Protein AF-A0A3E3ICC0-F1 (afdb_monomer_lite)

pLDDT: mean 78.88, std 25.92, range [23.17, 98.88]

Organism: NCBI:txid1720294

Radius of gyration: 42.81 Å; chains: 1; bounding box: 113×58×122 Å

InterPro domains:
  IPR002860 BNR repeat [PF02012] (65-74)
  IPR036278 Sialidase superfamily [SSF50939] (63-239)

Sequence (281 aa):
MKQINGKLKPDNNFKWKFRKQLLAACFFLLVCITGITAATKGMTENSGTNQTEKIPGCGLADAAYSYDGGKTWTSDSFLEVAGNGTYEVMVRDRLGNISSGSFRVDKIDRTAPAAEAVVHPEGFVKDKAVIILSASDDGSGLAGRPYSYDGGRTWTADSMHEVEENGDYQAAVRDAAGNITRLTVPVKNIDRDPPEISFSLTPEHWRSGSAVLTVHAVDQGCGLDAKAFSFDNGRTFQISGRKVIQEPGEIKVLVRDALGNFSHGYYRAVPLRKLEWTRPE

Secondary structure (DSSP, 8-state):
------PPPPP-------------------EE----------------------PPP--EEEEEEESSSSSS-BS--EE---SSEEEEEEEEETT--EEEEEEEE-----PPPEEEEEEESSS-BSS-EEEEEEEE-SSS-EEEEEEESSSSSS-BS-SEEEE-S-EEEEEEEEETT--EEEEEEEE--B--PPPEEEEEEESSS--SS-EEEEEEEE-SSS-EEEEEEESSTTS--BS-SEEEE-S-EEEEEEEEETT--EEEEEEEEPP------PPP-

Foldseek 3Di:
DDDDDDDDDDDPPPDDDDDDDDDDQDPWDKDQCPDPDPPCPDDDDDDDDDDPDPPPPQAFDCQFKDFDVPPDTHNDSIDTDDDWDKTKMWGAGPVGDIDIDIDTDQQDDDDWKDKDWDWPPPAADAFKIKIAMDIFDPGQTFDCFFKDFQQPPDTHVDRIDMDGDFDWIWMWGGGPSGHIDIDTDGDDRHDQDWWDKDWDKVVNDDDQFKIKIAIDTGDPHQAFDCFFKDFAQPPDTHNGSIDIDGDFDKTWIWGAHPNGRIDTDIDGGDDPDDPPDDDDD

Structure (mmCIF, N/CA/C/O backbone):
data_AF-A0A3E3ICC0-F1
#
_entry.id   AF-A0A3E3ICC0-F1
#
loop_
_atom_site.group_PDB
_atom_site.id
_atom_site.type_symbol
_atom_site.label_atom_id
_atom_site.label_alt_id
_atom_site.label_comp_id
_atom_site.label_asym_id
_atom_site.label_entity_id
_atom_site.label_seq_id
_atom_site.pdbx_PDB_ins_code
_atom_site.Cartn_x
_atom_site.Cartn_y
_atom_site.Cartn_z
_atom_site.occupancy
_atom_site.B_iso_or_equiv
_atom_site.auth_seq_id
_atom_site.auth_comp_id
_atom_site.auth_asym_id
_atom_site.auth_atom_id
_atom_site.pdbx_PDB_model_num
ATOM 1 N N . MET A 1 1 ? 28.567 39.538 -64.466 1.00 41.59 1 MET A N 1
ATOM 2 C CA . MET A 1 1 ? 27.310 39.661 -63.697 1.00 41.59 1 MET A CA 1
ATOM 3 C C . MET A 1 1 ? 26.243 38.771 -64.316 1.00 41.59 1 MET A C 1
ATOM 5 O O . MET A 1 1 ? 25.805 39.051 -65.423 1.00 41.59 1 MET A O 1
ATOM 9 N N . LYS A 1 2 ? 25.844 37.705 -63.618 1.00 27.95 2 LYS A N 1
ATOM 10 C CA . LYS A 1 2 ? 24.507 37.103 -63.716 1.00 27.95 2 LYS A CA 1
ATOM 11 C C . LYS A 1 2 ? 24.314 36.230 -62.474 1.00 27.95 2 LYS A C 1
ATOM 13 O O . LYS A 1 2 ? 24.895 35.157 -62.376 1.00 27.95 2 LYS A O 1
ATOM 18 N N . GLN A 1 3 ? 23.587 36.757 -61.492 1.00 29.48 3 GLN A N 1
ATOM 19 C CA . GLN A 1 3 ? 23.054 35.966 -60.386 1.00 29.48 3 GLN A CA 1
ATOM 20 C C . GLN A 1 3 ? 21.877 35.143 -60.910 1.00 29.48 3 GLN A C 1
ATOM 22 O O . GLN A 1 3 ? 21.027 35.675 -61.623 1.00 29.48 3 GLN A O 1
ATOM 27 N N . ILE A 1 4 ? 21.806 33.875 -60.515 1.00 30.39 4 ILE A N 1
ATOM 28 C CA . ILE A 1 4 ? 20.576 33.089 -60.578 1.00 30.39 4 ILE A CA 1
ATOM 29 C C . ILE A 1 4 ? 20.348 32.546 -59.168 1.00 30.39 4 ILE A C 1
ATOM 31 O O . ILE A 1 4 ? 21.030 31.631 -58.717 1.00 30.39 4 ILE A O 1
ATOM 35 N N . ASN A 1 5 ? 19.418 33.182 -58.457 1.00 37.69 5 ASN A N 1
ATOM 36 C CA . ASN A 1 5 ? 18.865 32.703 -57.198 1.00 37.69 5 ASN A CA 1
ATOM 37 C C . ASN A 1 5 ? 17.937 31.517 -57.487 1.00 37.69 5 ASN A C 1
ATOM 39 O O . ASN A 1 5 ? 16.940 31.678 -58.188 1.00 37.69 5 ASN A O 1
ATOM 43 N N . GLY A 1 6 ? 18.225 30.354 -56.906 1.00 30.62 6 GLY A N 1
ATOM 44 C CA . GLY A 1 6 ? 17.352 29.183 -56.946 1.00 30.62 6 GLY A CA 1
ATOM 45 C C . GLY A 1 6 ? 17.344 28.474 -55.598 1.00 30.62 6 GLY A C 1
ATOM 46 O O . GLY A 1 6 ? 18.243 27.696 -55.299 1.00 30.62 6 GLY A O 1
ATOM 47 N N . LYS A 1 7 ? 16.327 28.755 -54.775 1.00 35.31 7 LYS A N 1
ATOM 48 C CA . LYS A 1 7 ? 16.001 27.975 -53.573 1.00 35.31 7 LYS A CA 1
ATOM 49 C C . LYS A 1 7 ? 15.644 26.545 -53.997 1.00 35.31 7 LYS A C 1
ATOM 51 O O . LYS A 1 7 ? 14.626 26.356 -54.660 1.00 35.31 7 LYS A O 1
ATOM 56 N N . LEU A 1 8 ? 16.430 25.551 -53.586 1.00 28.45 8 LEU A N 1
ATOM 57 C CA . LEU A 1 8 ? 16.019 24.147 -53.654 1.00 28.45 8 LEU A CA 1
ATOM 58 C C . LEU A 1 8 ? 15.006 23.880 -52.532 1.00 28.45 8 LEU A C 1
ATOM 60 O O . LEU A 1 8 ? 15.302 24.062 -51.352 1.00 28.45 8 LEU A O 1
ATOM 64 N N . LYS A 1 9 ? 13.781 23.514 -52.923 1.00 30.92 9 LYS A N 1
ATOM 65 C CA . LYS A 1 9 ? 12.737 23.002 -52.026 1.00 30.92 9 LYS A CA 1
ATOM 66 C C . LYS A 1 9 ? 13.103 21.569 -51.598 1.00 30.92 9 LYS A C 1
ATOM 68 O O . LYS A 1 9 ? 13.652 20.841 -52.421 1.00 30.92 9 LYS A O 1
ATOM 73 N N . PRO A 1 10 ? 12.787 21.138 -50.365 1.00 30.58 10 PRO A N 1
ATOM 74 C CA . PRO A 1 10 ? 12.933 19.741 -49.978 1.00 30.58 10 PRO A CA 1
ATOM 75 C C . PRO A 1 10 ? 11.861 18.896 -50.682 1.00 30.58 10 PRO A C 1
ATOM 7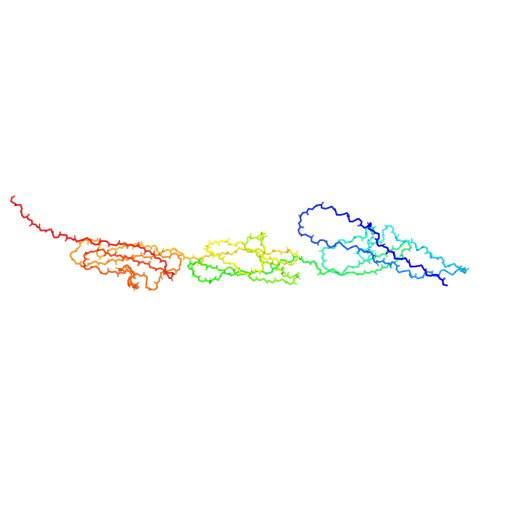7 O O . PRO A 1 10 ? 10.666 19.156 -50.536 1.00 30.58 10 PRO A O 1
ATOM 80 N N . ASP A 1 11 ? 12.290 17.904 -51.463 1.00 32.91 11 ASP A N 1
ATOM 81 C CA . ASP A 1 11 ? 11.391 16.952 -52.114 1.00 32.91 11 ASP A CA 1
ATOM 82 C C . ASP A 1 11 ? 10.850 15.928 -51.101 1.00 32.91 11 ASP A C 1
ATOM 84 O O . ASP A 1 11 ? 11.582 15.164 -50.467 1.00 32.91 11 ASP A O 1
ATOM 88 N N . ASN A 1 12 ? 9.523 15.924 -50.974 1.00 32.09 12 ASN A N 1
ATOM 89 C CA . ASN A 1 12 ? 8.701 15.126 -50.062 1.00 32.09 12 ASN A CA 1
ATOM 90 C C . ASN A 1 12 ? 8.563 13.649 -50.489 1.00 32.09 12 ASN A C 1
ATOM 92 O O . ASN A 1 12 ? 7.450 13.166 -50.691 1.00 32.09 12 ASN A O 1
ATOM 96 N N . ASN A 1 13 ? 9.659 12.896 -50.614 1.00 28.70 13 ASN A N 1
ATOM 97 C CA . ASN A 1 13 ? 9.575 11.471 -50.984 1.00 28.70 13 ASN A CA 1
ATOM 98 C C . ASN A 1 13 ? 10.327 10.490 -50.067 1.00 28.70 13 ASN A C 1
ATOM 100 O O . ASN A 1 13 ? 10.647 9.376 -50.478 1.00 28.70 13 ASN A O 1
ATOM 104 N N . PHE A 1 14 ? 10.505 10.823 -48.784 1.00 30.91 14 PHE A N 1
ATOM 105 C CA . PHE A 1 14 ? 10.869 9.831 -47.763 1.00 30.91 14 PHE A CA 1
ATOM 106 C C . PHE A 1 14 ? 9.615 9.092 -47.265 1.00 30.91 14 PHE A C 1
ATOM 108 O O . PHE A 1 14 ? 8.991 9.446 -46.264 1.00 30.91 14 PHE A O 1
ATOM 115 N N . LYS A 1 15 ? 9.197 8.065 -48.014 1.00 24.84 15 LYS A N 1
ATOM 116 C CA . LYS A 1 15 ? 8.095 7.175 -47.623 1.00 24.84 15 LYS A CA 1
ATOM 117 C C . LYS A 1 15 ? 8.534 6.266 -46.472 1.00 24.84 15 LYS A C 1
ATOM 119 O O . LYS A 1 15 ? 9.110 5.206 -46.692 1.00 24.84 15 LYS A O 1
ATOM 124 N N . TRP A 1 16 ? 8.186 6.655 -45.250 1.00 23.17 16 TRP A N 1
ATOM 125 C CA . TRP A 1 16 ? 8.128 5.759 -44.098 1.00 23.17 16 TRP A CA 1
ATOM 126 C C . TRP A 1 16 ? 7.123 4.631 -44.372 1.00 23.17 16 TRP A C 1
ATOM 128 O O . TRP A 1 16 ? 5.917 4.868 -44.436 1.00 23.17 16 TRP A O 1
ATOM 138 N N . LYS A 1 17 ? 7.590 3.389 -44.527 1.00 26.16 17 LYS A N 1
ATOM 139 C CA . LYS A 1 17 ? 6.727 2.202 -44.439 1.00 26.16 17 LYS A CA 1
ATOM 140 C C . LYS A 1 17 ? 6.838 1.615 -43.034 1.00 26.16 17 LYS A C 1
ATOM 142 O O . LYS A 1 17 ? 7.622 0.709 -42.791 1.00 26.16 17 LYS A O 1
ATOM 147 N N . PHE A 1 18 ? 6.012 2.119 -42.121 1.00 32.03 18 PHE A N 1
ATOM 148 C CA . PHE A 1 18 ? 5.643 1.394 -40.905 1.00 32.03 18 PHE A CA 1
ATOM 149 C C . PHE A 1 18 ? 4.538 0.379 -41.240 1.00 32.03 18 PHE A C 1
ATOM 151 O O . PHE A 1 18 ? 3.491 0.755 -41.769 1.00 32.03 18 PHE A O 1
ATOM 158 N N . ARG A 1 19 ? 4.718 -0.892 -40.865 1.00 29.00 19 ARG A N 1
ATOM 159 C CA . ARG A 1 19 ? 3.608 -1.827 -40.612 1.00 29.00 19 ARG A CA 1
ATOM 160 C C . ARG A 1 19 ? 3.858 -2.599 -39.304 1.00 29.00 19 ARG A C 1
ATOM 162 O O . ARG A 1 19 ? 4.631 -3.542 -39.280 1.00 29.00 19 ARG A O 1
ATOM 169 N N . LYS A 1 20 ? 3.203 -2.113 -38.235 1.00 28.03 20 LYS A N 1
ATOM 170 C CA . LYS A 1 20 ? 2.405 -2.822 -37.193 1.00 28.03 20 LYS A CA 1
ATOM 171 C C . LYS A 1 20 ? 2.270 -4.356 -37.412 1.00 28.03 20 LYS A C 1
ATOM 173 O O . LYS A 1 20 ? 1.965 -4.723 -38.539 1.00 28.03 20 LYS A O 1
ATOM 178 N N . GLN A 1 21 ? 2.348 -5.297 -36.454 1.00 25.56 21 GLN A N 1
ATOM 179 C CA . GLN A 1 21 ? 2.117 -5.385 -34.987 1.00 25.56 21 GLN A CA 1
ATOM 180 C C . GLN A 1 21 ? 2.909 -6.614 -34.439 1.00 25.56 21 GLN A C 1
ATOM 182 O O . GLN A 1 21 ? 3.150 -7.530 -35.216 1.00 25.56 21 GLN A O 1
ATOM 187 N N . LEU A 1 22 ? 3.358 -6.695 -33.177 1.00 23.52 22 LEU A N 1
ATOM 188 C CA . LEU A 1 22 ? 2.602 -7.251 -32.035 1.00 23.52 22 LEU A CA 1
ATOM 189 C C . LEU A 1 22 ? 3.296 -6.918 -30.690 1.00 23.52 22 LEU A C 1
ATOM 191 O O . LEU A 1 22 ? 4.508 -6.735 -30.637 1.00 23.52 22 LEU A O 1
ATOM 195 N N . LEU A 1 23 ? 2.502 -6.848 -29.620 1.00 25.80 23 LEU A N 1
ATOM 196 C CA . LEU A 1 23 ? 2.863 -6.456 -28.256 1.00 25.80 23 LEU A CA 1
ATOM 197 C C . LEU A 1 23 ? 3.860 -7.404 -27.561 1.00 25.80 23 LEU A C 1
ATOM 199 O O . LEU A 1 23 ? 3.545 -8.566 -27.334 1.00 25.80 23 LEU A O 1
ATOM 203 N N . ALA A 1 24 ? 4.974 -6.847 -27.093 1.00 23.30 24 ALA A N 1
ATOM 204 C CA . ALA A 1 24 ? 5.549 -7.013 -25.754 1.00 23.30 24 ALA A CA 1
ATOM 205 C C . ALA A 1 24 ? 6.626 -5.927 -25.614 1.00 23.30 24 ALA A C 1
ATOM 207 O O . ALA A 1 24 ? 7.282 -5.596 -26.601 1.00 23.30 24 ALA A O 1
ATOM 208 N N . ALA A 1 25 ? 6.771 -5.317 -24.439 1.00 26.20 25 ALA A N 1
ATOM 209 C CA . ALA A 1 25 ? 7.773 -4.285 -24.199 1.00 26.20 25 ALA A CA 1
ATOM 210 C C . ALA A 1 25 ? 9.189 -4.850 -24.430 1.00 26.20 25 ALA A C 1
ATOM 212 O O . ALA A 1 25 ? 9.784 -5.480 -23.566 1.00 26.20 25 ALA A O 1
ATOM 213 N N . CYS A 1 26 ? 9.710 -4.657 -25.636 1.00 27.41 26 CYS A N 1
ATOM 214 C CA . CYS A 1 26 ? 11.111 -4.807 -25.981 1.00 27.41 26 CYS A CA 1
ATOM 215 C C . CYS A 1 26 ? 11.457 -3.603 -26.847 1.00 27.41 26 CYS A C 1
ATOM 217 O O . CYS A 1 26 ? 11.096 -3.526 -28.023 1.00 27.41 26 CYS A O 1
ATOM 219 N N . PHE A 1 27 ? 12.106 -2.620 -26.230 1.00 32.91 27 PHE A N 1
ATOM 220 C CA . PHE A 1 27 ? 12.738 -1.523 -26.945 1.00 32.91 27 PHE A CA 1
ATOM 221 C C . PHE A 1 27 ? 13.916 -2.093 -27.749 1.00 32.91 27 PHE A C 1
ATOM 223 O O . PHE A 1 27 ? 15.026 -2.222 -27.240 1.00 32.91 27 PHE A O 1
ATOM 230 N N . PHE A 1 28 ? 13.670 -2.472 -29.003 1.00 33.31 28 PHE A N 1
ATOM 231 C CA . PHE A 1 28 ? 14.728 -2.754 -29.970 1.00 33.31 28 PHE A CA 1
ATOM 232 C C . PHE A 1 28 ? 15.160 -1.433 -30.607 1.00 33.31 28 PHE A C 1
ATOM 234 O O . PHE A 1 28 ? 14.387 -0.789 -31.320 1.00 33.31 28 PHE A O 1
ATOM 241 N N . LEU A 1 29 ? 16.388 -0.998 -30.321 1.00 34.84 29 LEU A N 1
ATOM 242 C CA . LEU A 1 29 ? 16.970 0.180 -30.956 1.00 34.84 29 LEU A CA 1
ATOM 243 C C . LEU A 1 29 ? 17.591 -0.238 -32.296 1.00 34.84 29 LEU A C 1
ATOM 245 O O . LEU A 1 29 ? 18.667 -0.827 -32.332 1.00 34.84 29 LEU A O 1
ATOM 249 N N . LEU A 1 30 ? 16.905 0.067 -33.400 1.00 37.19 30 LEU A N 1
ATOM 250 C CA . LEU A 1 30 ? 17.420 -0.143 -34.754 1.00 37.19 30 LEU A CA 1
ATOM 251 C C . LEU A 1 30 ? 18.336 1.029 -35.136 1.00 37.19 30 LEU A C 1
ATOM 253 O O . LEU A 1 30 ? 17.864 2.155 -35.310 1.00 37.19 30 LEU A O 1
ATOM 257 N N . VAL A 1 31 ? 19.640 0.784 -35.275 1.00 39.47 31 VAL A N 1
ATOM 258 C CA . VAL A 1 31 ? 20.595 1.803 -35.737 1.00 39.47 31 VAL A CA 1
ATOM 259 C C . VAL A 1 31 ? 20.812 1.642 -37.243 1.00 39.47 31 VAL A C 1
ATOM 261 O O . VAL A 1 31 ? 21.484 0.716 -37.690 1.00 39.47 31 VAL A O 1
ATOM 264 N N . CYS A 1 32 ? 20.255 2.557 -38.042 1.00 38.50 32 CYS A N 1
ATOM 265 C CA . CYS A 1 32 ? 20.601 2.684 -39.459 1.00 38.50 32 CYS A CA 1
ATOM 266 C C . CYS A 1 32 ? 21.958 3.389 -39.579 1.00 38.50 32 CYS A C 1
ATOM 268 O O . CYS A 1 32 ? 22.060 4.587 -39.309 1.00 38.50 32 CYS A O 1
ATOM 270 N N . ILE A 1 33 ? 23.002 2.679 -40.005 1.00 42.31 33 ILE A N 1
ATOM 271 C CA . ILE A 1 33 ? 24.316 3.285 -40.241 1.00 42.31 33 ILE A CA 1
ATOM 272 C C . ILE A 1 33 ? 24.283 4.014 -41.592 1.00 42.31 33 ILE A C 1
ATOM 274 O O . ILE A 1 33 ? 24.629 3.457 -42.628 1.00 42.31 33 ILE A O 1
ATOM 278 N N . THR A 1 34 ? 23.867 5.281 -41.601 1.00 36.66 34 THR A N 1
ATOM 279 C CA . THR A 1 34 ? 23.881 6.128 -42.812 1.00 36.66 34 THR A CA 1
ATOM 280 C C . THR A 1 34 ? 25.186 6.918 -42.990 1.00 36.66 34 THR A C 1
ATOM 282 O O . THR A 1 34 ? 25.228 7.834 -43.804 1.00 36.66 34 THR A O 1
ATOM 285 N N . GLY A 1 35 ? 26.241 6.620 -42.217 1.00 33.00 35 GLY A N 1
ATOM 286 C CA . GLY A 1 35 ? 27.379 7.539 -42.049 1.00 33.00 35 GLY A CA 1
ATOM 287 C C . GLY A 1 35 ? 28.794 6.987 -42.232 1.00 33.00 35 GLY A C 1
ATOM 288 O O . GLY A 1 35 ? 29.725 7.790 -42.233 1.00 33.00 35 GLY A O 1
ATOM 289 N N . ILE A 1 36 ? 29.010 5.677 -42.410 1.00 39.12 36 ILE A N 1
ATOM 290 C CA . ILE A 1 36 ? 30.372 5.173 -42.669 1.00 39.12 36 ILE A CA 1
ATOM 291 C C . ILE A 1 36 ? 30.693 5.417 -44.144 1.00 39.12 36 ILE A C 1
ATOM 293 O O . ILE A 1 36 ? 30.435 4.592 -45.017 1.00 39.12 36 ILE A O 1
ATOM 297 N N . THR A 1 37 ? 31.226 6.603 -44.429 1.00 35.22 37 THR A N 1
ATOM 298 C CA . THR A 1 37 ? 31.858 6.883 -45.717 1.00 35.22 37 THR A CA 1
ATOM 299 C C . THR A 1 37 ? 33.212 6.189 -45.677 1.00 35.22 37 THR A C 1
ATOM 301 O O . THR A 1 37 ? 34.057 6.568 -44.868 1.00 35.22 37 THR A O 1
ATOM 304 N N . ALA A 1 38 ? 33.406 5.155 -46.500 1.00 34.62 38 ALA A N 1
ATOM 305 C CA . ALA A 1 38 ? 34.710 4.525 -46.667 1.00 34.62 38 ALA A CA 1
ATOM 306 C C . ALA A 1 38 ? 35.734 5.626 -46.979 1.00 34.62 38 ALA A C 1
ATOM 308 O O . ALA A 1 38 ? 35.626 6.317 -47.995 1.00 34.62 38 ALA A O 1
ATOM 309 N N . ALA A 1 39 ? 36.679 5.848 -46.065 1.00 28.59 39 ALA A N 1
ATOM 310 C CA . ALA A 1 39 ? 37.747 6.804 -46.281 1.00 28.59 39 ALA A CA 1
ATOM 311 C C . ALA A 1 39 ? 38.557 6.316 -47.484 1.00 28.59 39 ALA A C 1
ATOM 313 O O . ALA A 1 39 ? 39.212 5.276 -47.418 1.00 28.59 39 ALA A O 1
ATOM 314 N N . THR A 1 40 ? 38.502 7.053 -48.592 1.00 30.47 40 THR A N 1
ATOM 315 C CA . THR A 1 40 ? 39.366 6.823 -49.748 1.00 30.47 40 THR A CA 1
ATOM 316 C C . THR A 1 40 ? 40.796 7.160 -49.333 1.00 30.47 40 THR A C 1
ATOM 318 O O . THR A 1 40 ? 41.254 8.292 -49.496 1.00 30.47 40 THR A O 1
ATOM 321 N N . LYS A 1 41 ? 41.503 6.204 -48.726 1.00 32.53 41 LYS A N 1
ATOM 322 C CA . LYS A 1 41 ? 42.945 6.315 -48.522 1.00 32.53 41 LYS A CA 1
ATOM 323 C C . LYS A 1 41 ? 43.583 6.154 -49.899 1.00 32.53 41 LYS A C 1
ATOM 325 O O . LYS A 1 41 ? 43.413 5.123 -50.540 1.00 32.53 41 LYS A O 1
ATOM 330 N N . GLY A 1 42 ? 44.198 7.237 -50.370 1.00 30.12 42 GLY A N 1
ATOM 331 C CA . GLY A 1 42 ? 44.615 7.425 -51.755 1.00 30.12 42 GLY A CA 1
ATOM 332 C C . GLY A 1 42 ? 45.364 6.234 -52.343 1.00 30.12 42 GLY A C 1
ATOM 333 O O . GLY A 1 42 ? 46.389 5.811 -51.817 1.00 30.12 42 GLY A O 1
ATOM 334 N N . MET A 1 43 ? 44.859 5.749 -53.474 1.00 30.53 43 MET A N 1
ATOM 335 C CA . MET A 1 43 ? 45.642 4.980 -54.427 1.00 30.53 43 MET A CA 1
ATOM 336 C C . MET A 1 43 ? 46.157 5.962 -55.477 1.00 30.53 43 MET A C 1
ATOM 338 O O . MET A 1 43 ? 45.416 6.387 -56.358 1.00 30.53 43 MET A O 1
ATOM 342 N N . THR A 1 44 ? 47.415 6.379 -55.352 1.00 28.58 44 THR A N 1
ATOM 343 C CA . THR A 1 44 ? 48.160 6.926 -56.488 1.00 28.58 44 THR A CA 1
ATOM 344 C C . THR A 1 44 ? 48.783 5.753 -57.228 1.00 28.58 44 THR A C 1
ATOM 346 O O . THR A 1 44 ? 49.835 5.259 -56.823 1.00 28.58 44 THR A O 1
ATOM 349 N N . GLU A 1 45 ? 48.140 5.308 -58.305 1.00 30.34 45 GLU A N 1
ATOM 350 C CA . GLU A 1 45 ? 48.868 4.637 -59.376 1.00 30.34 45 GLU A CA 1
ATOM 351 C C . GLU A 1 45 ? 49.598 5.703 -60.191 1.00 30.34 45 GLU A C 1
ATOM 353 O O . GLU A 1 45 ? 49.046 6.733 -60.583 1.00 30.34 45 GLU A O 1
ATOM 358 N N . ASN A 1 46 ? 50.889 5.471 -60.387 1.00 36.66 46 ASN A N 1
ATOM 359 C CA . ASN A 1 46 ? 51.747 6.296 -61.208 1.00 36.66 46 ASN A CA 1
ATOM 360 C C . ASN A 1 46 ? 51.344 6.090 -62.674 1.00 36.66 46 ASN A C 1
ATOM 362 O O . ASN A 1 46 ? 51.735 5.103 -63.291 1.00 36.66 46 ASN A O 1
ATOM 366 N N . SER A 1 47 ? 50.527 6.982 -63.228 1.00 33.41 47 SER A N 1
ATOM 367 C CA . SER A 1 47 ? 50.309 7.095 -64.672 1.00 33.41 47 SER A CA 1
ATOM 368 C C . SER A 1 47 ? 49.888 8.520 -65.001 1.00 33.41 47 SER A C 1
ATOM 370 O O . SER A 1 47 ? 48.809 8.983 -64.641 1.00 33.41 47 SER A O 1
ATOM 372 N N . GLY A 1 48 ? 50.804 9.248 -65.636 1.00 40.91 48 GLY A N 1
ATOM 373 C CA . GLY A 1 48 ? 50.592 10.626 -66.036 1.00 40.91 48 GLY A CA 1
ATOM 374 C C . GLY A 1 48 ? 49.515 10.737 -67.105 1.00 40.91 48 GLY A C 1
ATOM 375 O O . GLY A 1 48 ? 49.789 10.462 -68.262 1.00 40.91 48 GLY A O 1
ATOM 376 N N . THR A 1 49 ? 48.340 11.226 -66.721 1.00 31.03 49 THR A N 1
ATOM 377 C CA . THR A 1 49 ? 47.440 12.023 -67.563 1.00 31.03 49 THR A CA 1
ATOM 378 C C . THR A 1 49 ? 46.531 12.850 -66.656 1.00 31.03 49 THR A C 1
ATOM 380 O O . THR A 1 49 ? 45.893 12.315 -65.754 1.00 31.03 49 THR A O 1
ATOM 383 N N . ASN A 1 50 ? 46.466 14.161 -66.900 1.00 38.59 50 ASN A N 1
ATOM 384 C CA . ASN A 1 50 ? 45.503 15.073 -66.284 1.00 38.59 50 ASN A CA 1
ATOM 385 C C . ASN A 1 50 ? 44.070 14.657 -66.656 1.00 38.59 50 ASN A C 1
ATOM 387 O O . ASN A 1 50 ? 43.565 15.051 -67.705 1.00 38.59 50 ASN A O 1
ATOM 391 N N . GLN A 1 51 ? 43.401 13.909 -65.784 1.00 35.78 51 GLN A N 1
ATOM 392 C CA . GLN A 1 51 ? 41.946 13.809 -65.760 1.00 35.78 51 GLN A CA 1
ATOM 393 C C . GLN A 1 51 ? 41.468 13.934 -64.314 1.00 35.78 51 GLN A C 1
ATOM 395 O O . GLN A 1 51 ? 41.665 13.049 -63.489 1.00 35.78 51 GLN A O 1
ATOM 400 N N . THR A 1 52 ? 40.809 15.049 -64.003 1.00 39.53 52 THR A N 1
ATOM 401 C CA . THR A 1 52 ? 39.981 15.218 -62.801 1.00 39.53 52 THR A CA 1
ATOM 402 C C . THR A 1 52 ? 38.639 14.507 -62.987 1.00 39.53 52 THR A C 1
ATOM 404 O O . THR A 1 52 ? 37.577 15.106 -62.823 1.00 39.53 52 THR A O 1
ATOM 407 N N . GLU A 1 53 ? 38.673 13.233 -63.370 1.00 38.72 53 GLU A N 1
ATOM 408 C CA . GLU A 1 53 ? 37.512 12.360 -63.259 1.00 38.72 53 GLU A CA 1
ATOM 409 C C . GLU A 1 53 ? 37.512 11.770 -61.852 1.00 38.72 53 GLU A C 1
ATOM 411 O O . GLU A 1 53 ? 38.510 11.235 -61.370 1.00 38.72 53 GLU A O 1
ATOM 416 N N . LYS A 1 54 ? 36.386 11.910 -61.152 1.00 38.97 54 LYS A N 1
ATOM 417 C CA . LYS A 1 54 ? 36.146 11.211 -59.893 1.00 38.97 54 LYS A CA 1
ATOM 418 C C . LYS A 1 54 ? 36.149 9.717 -60.213 1.00 38.97 54 LYS A C 1
ATOM 420 O O . LYS A 1 54 ? 35.114 9.193 -60.614 1.00 38.97 54 LYS A O 1
ATOM 425 N N . ILE A 1 55 ? 37.303 9.065 -60.070 1.00 44.91 55 ILE A N 1
ATOM 426 C CA . ILE A 1 55 ? 37.445 7.619 -60.251 1.00 44.91 55 ILE A CA 1
ATOM 427 C C . ILE A 1 55 ? 36.371 6.964 -59.373 1.00 44.91 55 ILE A C 1
ATOM 429 O O . ILE A 1 55 ? 36.368 7.194 -58.155 1.00 44.91 55 ILE A O 1
ATOM 433 N N . PRO A 1 56 ? 35.410 6.221 -59.950 1.00 52.78 56 PRO A N 1
ATOM 434 C CA . PRO A 1 56 ? 34.439 5.494 -59.156 1.00 52.78 56 PRO A CA 1
ATOM 435 C C . PRO A 1 56 ? 35.219 4.530 -58.263 1.00 52.78 56 PRO A C 1
ATOM 437 O O . PRO A 1 56 ? 35.939 3.669 -58.763 1.00 52.78 56 PRO A O 1
ATOM 440 N N . GLY A 1 57 ? 35.127 4.701 -56.943 1.00 61.91 57 GLY A N 1
ATOM 441 C CA . GLY A 1 57 ? 35.711 3.736 -56.016 1.00 61.91 57 GLY A CA 1
ATOM 442 C C . GLY A 1 57 ? 35.180 2.330 -56.316 1.00 61.91 57 GLY A C 1
ATOM 443 O O . GLY A 1 57 ? 34.070 2.177 -56.829 1.00 61.91 57 GLY A O 1
ATOM 444 N N . CYS A 1 58 ? 35.948 1.298 -55.970 1.00 75.12 58 CYS A N 1
ATOM 445 C CA . CYS A 1 58 ? 35.617 -0.109 -56.235 1.00 75.12 58 CYS A CA 1
ATOM 446 C C . CYS A 1 58 ? 34.280 -0.582 -55.618 1.00 75.12 58 CYS A C 1
ATOM 448 O O . CYS A 1 58 ? 33.783 -1.650 -55.977 1.00 75.12 58 CYS A O 1
ATOM 450 N N . GLY A 1 59 ? 33.658 0.226 -54.753 1.00 82.81 59 GLY A N 1
ATOM 451 C CA . GLY A 1 59 ? 32.370 -0.041 -54.116 1.00 82.81 59 GLY A CA 1
ATOM 452 C C . GLY A 1 59 ? 32.473 -1.057 -52.979 1.00 82.81 59 GLY A C 1
ATOM 453 O O . GLY A 1 59 ? 33.511 -1.679 -52.771 1.00 82.81 59 GLY A O 1
ATOM 454 N N . LEU A 1 60 ? 31.385 -1.215 -52.225 1.00 85.06 60 LEU A N 1
ATOM 455 C CA . LEU A 1 60 ? 31.308 -2.182 -51.129 1.00 85.06 60 LEU A CA 1
ATOM 456 C C . LEU A 1 60 ? 31.335 -3.630 -51.646 1.00 85.06 60 LEU A C 1
ATOM 458 O O . LEU A 1 60 ? 30.845 -3.905 -52.745 1.00 85.06 60 LEU A O 1
ATOM 462 N N . ALA A 1 61 ? 31.903 -4.545 -50.855 1.00 88.19 61 ALA A N 1
ATOM 463 C CA . ALA A 1 61 ? 31.818 -5.981 -51.128 1.00 88.19 61 ALA A CA 1
ATOM 464 C C . ALA A 1 61 ? 30.367 -6.497 -51.030 1.00 88.19 61 ALA A C 1
ATOM 466 O O . ALA A 1 61 ? 29.531 -5.878 -50.379 1.00 88.19 61 ALA A O 1
ATOM 467 N N . ASP A 1 62 ? 30.065 -7.658 -51.620 1.00 88.50 62 ASP A N 1
ATOM 468 C CA . ASP A 1 62 ? 28.706 -8.230 -51.559 1.00 88.50 62 ASP A CA 1
ATOM 469 C C . ASP A 1 62 ? 28.290 -8.568 -50.114 1.00 88.50 62 ASP A C 1
ATOM 471 O O . ASP A 1 62 ? 27.157 -8.326 -49.712 1.00 88.50 62 ASP A O 1
ATOM 475 N N . ALA A 1 63 ? 29.244 -9.036 -49.304 1.00 93.06 63 ALA A N 1
ATOM 476 C CA . ALA A 1 63 ? 29.142 -9.097 -47.849 1.00 93.06 63 ALA A CA 1
ATOM 477 C C . ALA A 1 63 ? 30.119 -8.078 -47.247 1.00 93.06 63 ALA A C 1
ATOM 479 O O . ALA A 1 63 ? 31.284 -8.405 -46.995 1.00 93.06 63 ALA A O 1
ATOM 480 N N . ALA A 1 64 ? 29.677 -6.826 -47.124 1.00 91.38 64 ALA A N 1
ATOM 481 C CA . ALA A 1 64 ? 30.524 -5.689 -46.774 1.00 91.38 64 ALA A CA 1
ATOM 482 C C . ALA A 1 64 ? 30.664 -5.416 -45.280 1.00 91.38 64 ALA A C 1
ATOM 484 O O . ALA A 1 64 ? 31.613 -4.732 -44.918 1.00 91.38 64 ALA A O 1
ATOM 485 N N . TYR A 1 65 ? 29.763 -5.902 -44.427 1.00 92.19 65 TYR A N 1
ATOM 486 C CA . TYR A 1 65 ? 29.684 -5.489 -43.022 1.00 92.19 65 TYR A CA 1
ATOM 487 C C . TYR A 1 65 ? 30.124 -6.605 -42.084 1.00 92.19 65 TYR A C 1
ATOM 489 O O . TYR A 1 65 ? 29.775 -7.760 -42.300 1.00 92.19 65 TYR A O 1
ATOM 497 N N . SER A 1 66 ? 30.855 -6.268 -41.028 1.00 94.06 66 SER A N 1
ATOM 498 C CA . SER A 1 66 ? 31.191 -7.184 -39.939 1.00 94.06 66 SER A CA 1
ATOM 499 C C . SER A 1 66 ? 30.925 -6.524 -38.589 1.00 94.06 66 SER A C 1
ATOM 501 O O . SER A 1 66 ? 31.238 -5.350 -38.386 1.00 94.06 66 SER A O 1
ATOM 503 N N . TYR A 1 67 ? 30.353 -7.308 -37.677 1.00 91.12 67 TYR A N 1
ATOM 504 C CA . TYR A 1 67 ? 29.936 -6.895 -36.332 1.00 91.12 67 TYR A CA 1
ATOM 505 C C . TYR A 1 67 ? 30.637 -7.701 -35.224 1.00 91.12 67 TYR A C 1
ATOM 507 O O . TYR A 1 67 ? 30.270 -7.610 -34.056 1.00 91.12 67 TYR A O 1
ATOM 515 N N . ASP A 1 68 ? 31.631 -8.519 -35.586 1.00 90.50 68 ASP A N 1
ATOM 516 C CA . ASP A 1 68 ? 32.336 -9.450 -34.696 1.00 90.50 68 ASP A CA 1
ATOM 517 C C . ASP A 1 68 ? 33.870 -9.352 -34.814 1.00 90.50 68 ASP A C 1
ATOM 519 O O . ASP A 1 68 ? 34.597 -10.311 -34.532 1.00 90.50 68 ASP A O 1
ATOM 523 N N . GLY A 1 69 ? 34.363 -8.180 -35.227 1.00 89.69 69 GLY A N 1
ATOM 524 C CA . GLY A 1 69 ? 35.793 -7.914 -35.388 1.00 89.69 69 GLY A CA 1
ATOM 525 C C . GLY A 1 69 ? 36.394 -8.552 -36.644 1.00 89.69 69 GLY A C 1
ATOM 526 O O . GLY A 1 69 ? 37.549 -8.971 -36.633 1.00 89.69 69 GLY A O 1
ATOM 527 N N . GLY A 1 70 ? 35.611 -8.672 -37.720 1.00 91.88 70 GLY A N 1
ATOM 528 C CA . GLY A 1 70 ? 36.078 -9.163 -39.017 1.00 91.88 70 GLY A CA 1
ATOM 529 C C . GLY A 1 70 ? 36.084 -10.685 -39.159 1.00 91.88 70 GLY A C 1
ATOM 530 O O . GLY A 1 70 ? 36.599 -11.180 -40.165 1.00 91.88 70 GLY A O 1
ATOM 531 N N . LYS A 1 71 ? 35.524 -11.433 -38.193 1.00 93.50 71 LYS A N 1
ATOM 532 C CA . LYS A 1 71 ? 35.463 -12.905 -38.238 1.00 93.50 71 LYS A CA 1
ATOM 533 C C . LYS A 1 71 ? 34.414 -13.380 -39.236 1.00 93.50 71 LYS A C 1
ATOM 535 O O . LYS A 1 71 ? 34.675 -14.307 -40.001 1.00 93.50 71 LYS A O 1
ATOM 540 N N . THR A 1 72 ? 33.254 -12.730 -39.255 1.00 95.81 72 THR A N 1
ATOM 541 C CA . THR A 1 72 ? 32.186 -12.977 -40.226 1.00 95.81 72 THR A CA 1
ATOM 542 C C . THR A 1 72 ? 31.783 -11.687 -40.929 1.00 95.81 72 THR A C 1
ATOM 544 O O . THR A 1 72 ? 31.950 -10.588 -40.399 1.00 95.81 72 THR A O 1
ATOM 547 N N . TRP A 1 73 ? 31.288 -11.827 -42.162 1.00 95.12 73 TRP A N 1
ATOM 548 C CA . TRP A 1 73 ? 30.866 -10.713 -43.007 1.00 95.12 73 TRP A CA 1
ATOM 549 C C . TRP A 1 73 ? 29.467 -10.979 -43.561 1.00 95.12 73 TRP A C 1
ATOM 551 O O . TRP A 1 73 ? 29.191 -12.085 -44.023 1.00 95.12 73 TRP A O 1
ATOM 561 N N . THR A 1 74 ? 28.610 -9.963 -43.554 1.00 93.38 74 THR A N 1
ATOM 562 C CA . THR A 1 74 ? 27.223 -10.007 -44.029 1.00 93.38 74 THR A CA 1
ATOM 563 C C . THR A 1 74 ? 26.942 -8.886 -45.031 1.00 93.38 74 THR A C 1
ATOM 565 O O . THR A 1 74 ? 27.652 -7.877 -45.087 1.00 93.38 74 THR A O 1
ATOM 568 N N . SER A 1 75 ? 25.915 -9.077 -45.858 1.00 90.62 75 SER A N 1
ATOM 569 C CA . SER A 1 75 ? 25.336 -8.034 -46.711 1.00 90.62 75 SER A CA 1
ATOM 570 C C . SER A 1 75 ? 24.418 -7.086 -45.935 1.00 90.62 75 SER A C 1
ATOM 572 O O . SER A 1 75 ? 24.134 -5.987 -46.409 1.00 90.62 75 SER A O 1
ATOM 574 N N . ASP A 1 76 ? 23.948 -7.500 -44.757 1.00 89.94 76 ASP A N 1
ATOM 575 C CA . ASP A 1 76 ? 22.999 -6.728 -43.963 1.00 89.94 76 ASP A CA 1
ATOM 576 C C . ASP A 1 76 ? 23.703 -5.573 -43.260 1.00 89.94 76 ASP A C 1
ATOM 578 O O . ASP A 1 76 ? 24.572 -5.770 -42.417 1.00 89.94 76 ASP A O 1
ATOM 582 N N . SER A 1 77 ? 23.288 -4.348 -43.578 1.00 85.31 77 SER A N 1
ATOM 583 C CA . SER A 1 77 ? 23.788 -3.128 -42.937 1.00 85.31 77 SER A CA 1
ATOM 584 C C . SER A 1 77 ? 23.124 -2.838 -41.583 1.00 85.31 77 SER A C 1
ATOM 586 O O . SER A 1 77 ? 23.240 -1.722 -41.069 1.00 85.31 77 SER A O 1
ATOM 588 N N . PHE A 1 78 ? 22.374 -3.797 -41.039 1.00 84.19 78 PHE A N 1
ATOM 589 C CA . PHE A 1 78 ? 21.618 -3.672 -39.798 1.00 84.19 78 PHE A CA 1
ATOM 590 C C . PHE A 1 78 ? 22.230 -4.557 -38.717 1.00 84.19 78 PHE A C 1
ATOM 592 O O . PHE A 1 78 ? 22.445 -5.747 -38.928 1.00 84.19 78 PHE A O 1
ATOM 599 N N . LEU A 1 79 ? 22.444 -3.968 -37.541 1.00 84.56 79 LEU A N 1
ATOM 600 C CA . LEU A 1 79 ? 22.821 -4.688 -36.332 1.00 84.56 79 LEU A CA 1
ATOM 601 C C . LEU A 1 79 ? 21.727 -4.504 -35.284 1.00 84.56 79 LEU A C 1
ATOM 603 O O . LEU A 1 79 ? 21.432 -3.382 -34.870 1.00 84.56 79 LEU A O 1
ATOM 607 N N . GLU A 1 80 ? 21.146 -5.615 -34.849 1.00 86.12 80 GLU A N 1
ATOM 608 C CA . GLU A 1 80 ? 20.276 -5.658 -33.683 1.00 86.12 80 GLU A CA 1
ATOM 609 C C . GLU A 1 80 ? 21.125 -5.920 -32.436 1.00 86.12 80 GLU A C 1
ATOM 611 O O . GLU A 1 80 ? 21.915 -6.864 -32.385 1.00 86.12 80 GLU A O 1
ATOM 616 N N . VAL A 1 81 ? 20.987 -5.059 -31.431 1.00 86.69 81 VAL A N 1
ATOM 617 C CA . VAL A 1 81 ? 21.765 -5.119 -30.191 1.00 86.69 81 VAL A CA 1
ATOM 618 C C . VAL A 1 81 ? 20.851 -5.445 -29.022 1.00 86.69 81 VAL A C 1
ATOM 620 O O . VAL A 1 81 ? 19.817 -4.812 -28.816 1.00 86.69 81 VAL A O 1
ATOM 623 N N . ALA A 1 82 ? 21.240 -6.444 -28.237 1.00 84.88 82 ALA A N 1
ATOM 624 C CA . ALA A 1 82 ? 20.447 -6.911 -27.105 1.00 84.88 82 ALA A CA 1
ATOM 625 C C . ALA A 1 82 ? 20.871 -6.295 -25.762 1.00 84.88 82 ALA A C 1
ATOM 627 O O . ALA A 1 82 ? 20.272 -6.641 -24.744 1.00 84.88 82 ALA A O 1
ATOM 628 N N . GLY A 1 83 ? 21.885 -5.428 -25.723 1.00 88.56 83 GLY A N 1
ATOM 629 C CA . GLY A 1 83 ? 22.416 -4.882 -24.478 1.00 88.56 83 GLY A CA 1
ATOM 630 C C . GLY A 1 83 ? 23.145 -3.557 -24.658 1.00 88.56 83 GLY A C 1
ATOM 631 O O . GLY A 1 83 ? 23.426 -3.119 -25.772 1.00 88.56 83 GLY A O 1
ATOM 632 N N . ASN A 1 84 ? 23.430 -2.917 -23.529 1.00 90.62 84 ASN A N 1
ATOM 633 C CA . ASN A 1 84 ? 24.304 -1.755 -23.507 1.00 90.62 84 ASN A CA 1
ATOM 634 C C . ASN A 1 84 ? 25.753 -2.199 -23.721 1.00 90.62 84 ASN A C 1
ATOM 636 O O . ASN A 1 84 ? 26.179 -3.243 -23.229 1.00 90.62 84 ASN A O 1
ATOM 640 N N . GLY A 1 85 ? 26.518 -1.390 -24.440 1.00 91.06 85 GLY A N 1
ATOM 641 C CA . GLY A 1 85 ? 27.902 -1.685 -24.767 1.00 91.06 85 GLY A CA 1
ATOM 642 C C . GLY A 1 85 ? 28.430 -0.813 -25.894 1.00 91.06 85 GLY A C 1
ATOM 643 O O . GLY A 1 85 ? 27.703 -0.022 -26.497 1.00 91.06 85 GLY A O 1
ATOM 644 N N . THR A 1 86 ? 29.718 -0.968 -26.171 1.00 91.31 86 THR A N 1
ATOM 645 C CA . THR A 1 86 ? 30.349 -0.404 -27.363 1.00 91.31 86 THR A CA 1
ATOM 646 C C . THR A 1 86 ? 30.410 -1.489 -28.424 1.00 91.31 86 THR A C 1
ATOM 648 O O . THR A 1 86 ? 30.968 -2.557 -28.181 1.00 91.31 86 THR A O 1
ATOM 651 N N . TYR A 1 87 ? 29.850 -1.204 -29.592 1.00 87.25 87 TYR A N 1
ATOM 652 C CA . TYR A 1 87 ? 29.808 -2.119 -30.723 1.00 87.25 87 TYR A CA 1
ATOM 653 C C . TYR A 1 87 ? 30.775 -1.639 -31.795 1.00 87.25 87 TYR A C 1
ATOM 655 O O . TYR A 1 87 ? 30.712 -0.482 -32.216 1.00 87.25 87 TYR A O 1
ATOM 663 N N . GLU A 1 88 ? 31.677 -2.522 -32.216 1.00 89.81 88 GLU A N 1
ATOM 664 C CA . GLU A 1 88 ? 32.583 -2.277 -33.332 1.00 89.81 88 GLU A CA 1
ATOM 665 C C . GLU A 1 88 ? 31.933 -2.732 -34.640 1.00 89.81 88 GLU A C 1
ATOM 667 O O . GLU A 1 88 ? 31.311 -3.791 -34.717 1.00 89.81 88 GLU A O 1
ATOM 672 N N . VAL A 1 89 ? 32.083 -1.910 -35.673 1.00 91.44 89 VAL A N 1
ATOM 673 C CA . VAL A 1 89 ? 31.599 -2.181 -37.021 1.00 91.44 89 VAL A CA 1
ATOM 674 C C . VAL A 1 89 ? 32.771 -2.056 -37.970 1.00 91.44 89 VAL A C 1
ATOM 676 O O . VAL A 1 89 ? 33.455 -1.032 -37.992 1.00 91.44 89 VAL A O 1
ATOM 679 N N . MET A 1 90 ? 32.977 -3.080 -38.787 1.00 90.62 90 MET A N 1
ATOM 680 C CA . MET A 1 90 ? 33.953 -3.062 -39.867 1.00 90.62 90 MET A CA 1
ATOM 681 C C . MET A 1 90 ? 33.223 -3.107 -41.203 1.00 90.62 90 MET A C 1
ATOM 683 O O . MET A 1 90 ? 32.223 -3.805 -41.362 1.00 90.62 90 MET A O 1
ATOM 687 N N . VAL A 1 91 ? 33.728 -2.347 -42.167 1.00 91.50 91 VAL A N 1
ATOM 688 C CA . VAL A 1 91 ? 33.198 -2.285 -43.527 1.00 91.50 91 VAL A CA 1
ATOM 689 C C . VAL A 1 91 ? 34.333 -2.547 -44.499 1.00 91.50 91 VAL A C 1
ATOM 691 O O . VAL A 1 91 ? 35.397 -1.940 -44.358 1.00 91.50 91 VAL A O 1
ATOM 694 N N . ARG A 1 92 ? 34.110 -3.432 -45.474 1.00 88.88 92 ARG A N 1
ATOM 695 C CA . ARG A 1 92 ? 35.082 -3.741 -46.525 1.00 88.88 92 ARG A CA 1
ATOM 696 C C . ARG A 1 92 ? 34.583 -3.400 -47.921 1.00 88.88 92 ARG A C 1
ATOM 698 O O . ARG A 1 92 ? 33.407 -3.583 -48.249 1.00 88.88 92 ARG A O 1
ATOM 705 N N . ASP A 1 93 ? 35.507 -2.941 -48.750 1.00 87.38 93 ASP A N 1
ATOM 706 C CA . ASP A 1 93 ? 35.280 -2.729 -50.176 1.00 87.38 93 ASP A CA 1
ATOM 707 C C . ASP A 1 93 ? 35.588 -3.992 -51.004 1.00 87.38 93 ASP A C 1
ATOM 709 O O . ASP A 1 93 ? 36.051 -5.009 -50.477 1.00 87.38 93 ASP A O 1
ATOM 713 N N . ARG A 1 94 ? 35.315 -3.952 -52.315 1.00 86.25 94 ARG A N 1
ATOM 714 C CA . ARG A 1 94 ? 35.575 -5.088 -53.225 1.00 86.25 94 ARG A CA 1
ATOM 715 C C . ARG A 1 94 ? 37.056 -5.441 -53.383 1.00 86.25 94 ARG A C 1
ATOM 717 O O . ARG A 1 94 ? 37.358 -6.541 -53.831 1.00 86.25 94 ARG A O 1
ATOM 724 N N . LEU A 1 95 ? 37.961 -4.526 -53.040 1.00 83.44 95 LEU A N 1
ATOM 725 C CA . LEU A 1 95 ? 39.410 -4.743 -53.072 1.00 83.44 95 LEU A CA 1
ATOM 726 C C . LEU A 1 95 ? 39.947 -5.248 -51.725 1.00 83.44 95 LEU A C 1
ATOM 728 O O . LEU A 1 95 ? 41.145 -5.488 -51.595 1.00 83.44 95 LEU A O 1
ATOM 732 N N . GLY A 1 96 ? 39.074 -5.437 -50.731 1.00 82.12 96 GLY A N 1
ATOM 733 C CA . GLY A 1 96 ? 39.441 -5.905 -49.402 1.00 82.12 96 GLY A CA 1
ATOM 734 C C . GLY A 1 96 ? 39.989 -4.812 -48.486 1.00 82.12 96 GLY A C 1
ATOM 735 O O . GLY A 1 96 ? 40.476 -5.141 -47.405 1.00 82.12 96 GLY A O 1
ATOM 736 N N . ASN A 1 97 ? 39.900 -3.529 -48.857 1.00 82.81 97 ASN A N 1
ATOM 737 C CA . ASN A 1 97 ? 40.231 -2.452 -47.926 1.00 82.81 97 ASN A CA 1
ATOM 738 C C . ASN A 1 97 ? 39.168 -2.397 -46.827 1.00 82.81 97 ASN A C 1
ATOM 740 O O . ASN A 1 97 ? 37.972 -2.425 -47.116 1.00 82.81 97 ASN A O 1
ATOM 744 N N . ILE A 1 98 ? 39.611 -2.293 -45.574 1.00 88.06 98 ILE A N 1
ATOM 745 C CA . ILE A 1 98 ? 38.753 -2.313 -44.389 1.00 88.06 98 ILE A CA 1
ATOM 746 C C . ILE A 1 98 ? 38.824 -0.965 -43.676 1.00 88.06 98 ILE A C 1
ATOM 748 O O . ILE A 1 98 ? 39.906 -0.456 -43.384 1.00 88.06 98 ILE A O 1
ATOM 752 N N . SER A 1 99 ? 37.660 -0.429 -43.328 1.00 88.56 99 SER A N 1
ATOM 753 C CA . SER A 1 99 ? 37.508 0.654 -42.355 1.00 88.56 99 SER A CA 1
ATOM 754 C C . SER A 1 99 ? 36.734 0.154 -41.142 1.00 88.56 99 SER A C 1
ATOM 756 O O . SER A 1 99 ? 35.787 -0.612 -41.317 1.00 88.56 99 SER A O 1
ATOM 758 N N . SER A 1 100 ? 37.075 0.620 -39.944 1.00 88.06 100 SER A N 1
ATOM 759 C CA . SER A 1 100 ? 36.310 0.340 -38.730 1.00 88.06 100 SER A CA 1
ATOM 760 C C . SER A 1 100 ? 35.796 1.615 -38.066 1.00 88.06 100 SER A C 1
ATOM 762 O O . SER A 1 100 ? 36.314 2.714 -38.275 1.00 88.06 100 SER A O 1
ATOM 764 N N . GLY A 1 101 ? 34.742 1.460 -37.276 1.00 87.38 101 GLY A N 1
ATOM 765 C CA . GLY A 1 101 ? 34.189 2.483 -36.403 1.00 87.38 101 GLY A CA 1
ATOM 766 C C . GLY A 1 101 ? 33.462 1.825 -35.240 1.00 87.38 101 GLY A C 1
ATOM 767 O O . GLY A 1 101 ? 33.247 0.614 -35.236 1.00 87.38 101 GLY A O 1
ATOM 768 N N . SER A 1 102 ? 33.069 2.611 -34.246 1.00 85.69 102 SER A N 1
ATOM 769 C CA . SER A 1 102 ? 32.280 2.103 -33.130 1.00 85.69 102 SER A CA 1
ATOM 770 C C . SER A 1 102 ? 31.173 3.066 -32.737 1.00 85.69 102 SER A C 1
ATOM 772 O O . SER A 1 102 ? 31.234 4.268 -33.003 1.00 85.69 102 SER A O 1
ATOM 774 N N . PHE A 1 103 ? 30.141 2.520 -32.107 1.00 85.25 103 PHE A N 1
ATOM 775 C CA . PHE A 1 103 ? 29.076 3.290 -31.482 1.00 85.25 103 PHE A CA 1
ATOM 776 C 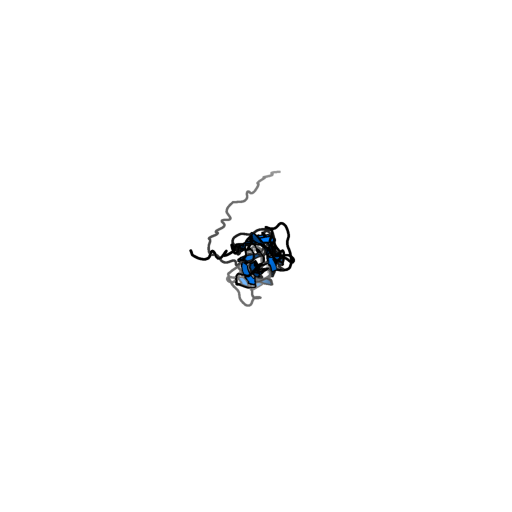C . PHE A 1 103 ? 28.756 2.705 -30.109 1.00 85.25 103 PHE A C 1
ATOM 778 O O . PHE A 1 103 ? 29.005 1.528 -29.845 1.00 85.25 103 PHE A O 1
ATOM 785 N N . ARG A 1 104 ? 28.217 3.541 -29.221 1.00 89.44 104 ARG A N 1
ATOM 786 C CA . ARG A 1 104 ? 27.826 3.145 -27.868 1.00 89.44 104 ARG A CA 1
ATOM 787 C C . ARG A 1 104 ? 26.310 3.059 -27.761 1.00 89.44 104 ARG A C 1
ATOM 789 O O . ARG A 1 104 ? 25.598 3.920 -28.271 1.00 89.44 104 ARG A O 1
ATOM 796 N N . VAL A 1 105 ? 25.850 2.035 -27.059 1.00 91.00 105 VAL A N 1
ATOM 797 C CA . VAL A 1 105 ? 24.463 1.828 -26.649 1.00 91.00 105 VAL A CA 1
ATOM 798 C C . VAL A 1 105 ? 24.443 1.838 -25.128 1.00 91.00 105 VAL A C 1
ATOM 800 O O . VAL A 1 105 ? 25.188 1.092 -24.499 1.00 91.00 105 VAL A O 1
ATOM 803 N N . ASP A 1 106 ? 23.654 2.721 -24.531 1.00 89.44 106 ASP A N 1
ATOM 804 C CA . ASP A 1 106 ? 23.619 2.938 -23.079 1.00 89.44 106 ASP A CA 1
ATOM 805 C C . ASP A 1 106 ? 22.211 3.217 -22.527 1.00 89.44 106 ASP A C 1
ATOM 807 O O . ASP A 1 106 ? 22.064 3.537 -21.352 1.00 89.44 106 ASP A O 1
ATOM 811 N N . LYS A 1 107 ? 21.172 3.077 -23.359 1.00 90.31 107 LYS A N 1
ATOM 812 C CA . LYS A 1 107 ? 19.771 3.385 -23.013 1.00 90.31 107 LYS A CA 1
ATOM 813 C C . LYS A 1 107 ? 18.846 2.170 -23.012 1.00 90.31 107 LYS A C 1
ATOM 815 O O . LYS A 1 107 ? 17.634 2.325 -23.133 1.00 90.31 107 LYS A O 1
ATOM 820 N N . ILE A 1 108 ? 19.399 0.965 -22.925 1.00 92.69 108 ILE A N 1
ATOM 821 C CA . ILE A 1 108 ? 18.610 -0.246 -22.696 1.00 92.69 108 ILE A CA 1
ATOM 822 C C . ILE A 1 108 ? 18.542 -0.467 -21.194 1.00 92.69 108 ILE A C 1
ATOM 824 O O . ILE A 1 108 ? 19.556 -0.764 -20.566 1.00 92.69 108 ILE A O 1
ATOM 828 N N . ASP A 1 109 ? 17.345 -0.352 -20.641 1.00 95.94 109 ASP A N 1
ATOM 829 C CA . ASP A 1 109 ? 17.067 -0.700 -19.258 1.00 95.94 109 ASP A CA 1
ATOM 830 C C . ASP A 1 109 ? 16.019 -1.812 -19.207 1.00 95.94 109 ASP A C 1
ATOM 832 O O . ASP A 1 109 ? 15.017 -1.787 -19.925 1.00 95.94 109 ASP A O 1
ATOM 836 N N . ARG A 1 110 ? 16.298 -2.824 -18.392 1.00 95.38 110 ARG A N 1
ATOM 837 C CA . ARG A 1 110 ? 15.472 -4.023 -18.194 1.00 95.38 110 ARG A CA 1
ATOM 838 C C . ARG A 1 110 ? 15.254 -4.327 -16.716 1.00 95.38 110 ARG A C 1
ATOM 840 O O . ARG A 1 110 ? 14.721 -5.387 -16.387 1.00 95.38 110 ARG A O 1
ATOM 847 N N . THR A 1 111 ? 15.734 -3.459 -15.836 1.00 96.31 111 THR A N 1
ATOM 848 C CA . THR A 1 111 ? 15.617 -3.646 -14.397 1.00 96.31 111 THR A CA 1
ATOM 849 C C . THR A 1 111 ? 14.360 -2.926 -13.951 1.00 96.31 111 THR A C 1
ATOM 851 O O . THR A 1 111 ? 14.133 -1.787 -14.322 1.00 96.31 111 THR A O 1
ATOM 854 N N . ALA A 1 112 ? 13.497 -3.609 -13.209 1.00 98.06 112 ALA A N 1
ATOM 855 C CA . ALA A 1 112 ? 12.341 -2.952 -12.618 1.00 98.06 112 ALA A CA 1
ATOM 856 C C . ALA A 1 112 ? 12.777 -2.085 -11.422 1.00 98.06 112 ALA A C 1
ATOM 858 O O . ALA A 1 112 ? 13.727 -2.461 -10.728 1.00 98.06 112 ALA A O 1
ATOM 859 N N . PRO A 1 113 ? 12.061 -0.984 -11.129 1.00 98.62 113 PRO A N 1
ATOM 860 C CA . PRO A 1 113 ? 12.394 -0.112 -10.008 1.00 98.62 113 PRO A CA 1
ATOM 861 C C . PRO A 1 113 ? 12.306 -0.863 -8.673 1.00 98.62 113 PRO A C 1
ATOM 863 O O . PRO A 1 113 ? 11.395 -1.668 -8.464 1.00 98.62 113 PRO A O 1
ATOM 866 N N . ALA A 1 114 ? 13.185 -0.555 -7.723 1.00 98.69 114 ALA A N 1
ATOM 867 C CA . ALA A 1 114 ? 12.984 -0.966 -6.336 1.00 98.69 114 ALA A CA 1
ATOM 868 C C . ALA A 1 114 ? 11.812 -0.167 -5.750 1.00 98.69 114 ALA A C 1
ATOM 870 O O . ALA A 1 114 ? 11.739 1.047 -5.946 1.00 98.69 114 ALA A O 1
ATOM 871 N N . ALA A 1 115 ? 10.885 -0.832 -5.060 1.00 98.50 115 ALA A N 1
ATOM 872 C CA . ALA A 1 115 ? 9.711 -0.184 -4.490 1.00 98.50 115 ALA A CA 1
ATOM 873 C C . ALA A 1 115 ? 9.277 -0.835 -3.175 1.00 98.50 115 ALA A C 1
ATOM 875 O O . ALA A 1 115 ? 9.310 -2.059 -3.043 1.00 98.50 115 ALA A O 1
ATOM 876 N N . GLU A 1 116 ? 8.806 -0.012 -2.245 1.00 98.56 116 GLU A N 1
ATOM 877 C CA . GLU A 1 116 ? 8.235 -0.424 -0.965 1.00 98.56 116 GLU A CA 1
ATOM 878 C C . GLU A 1 116 ? 6.898 0.287 -0.732 1.00 98.56 116 GLU A C 1
ATOM 880 O O . GLU A 1 116 ? 6.592 1.313 -1.349 1.00 98.56 116 GLU A O 1
ATOM 885 N N . ALA A 1 117 ? 6.086 -0.278 0.158 1.00 98.38 117 ALA A N 1
ATOM 886 C CA . ALA A 1 117 ? 4.803 0.281 0.550 1.00 98.38 117 ALA A CA 1
ATOM 887 C C . ALA A 1 117 ? 4.654 0.249 2.069 1.00 98.38 117 ALA A C 1
ATOM 889 O O . ALA A 1 117 ? 4.966 -0.759 2.702 1.00 98.38 117 ALA A O 1
ATOM 890 N N . VAL A 1 118 ? 4.112 1.325 2.631 1.00 98.31 118 VAL A N 1
ATOM 891 C CA . VAL A 1 118 ? 3.714 1.398 4.040 1.00 98.31 118 VAL A CA 1
ATOM 892 C C . VAL A 1 118 ? 2.274 1.885 4.154 1.00 98.31 118 VAL A C 1
ATOM 894 O O . VAL A 1 118 ? 1.793 2.626 3.295 1.00 98.31 118 VAL A O 1
ATOM 897 N N . VAL A 1 119 ? 1.585 1.465 5.214 1.00 98.62 119 VAL A N 1
ATOM 898 C CA . VAL A 1 119 ? 0.243 1.949 5.560 1.00 98.62 119 VAL A CA 1
ATOM 899 C C . VAL A 1 119 ? 0.373 2.897 6.743 1.00 98.62 119 VAL A C 1
ATOM 901 O O . VAL A 1 119 ? 0.983 2.549 7.752 1.00 98.62 119 VAL A O 1
ATOM 904 N N . HIS A 1 120 ? -0.181 4.099 6.609 1.00 97.44 120 HIS A N 1
ATOM 905 C CA . HIS A 1 120 ? -0.159 5.117 7.649 1.00 97.44 120 HIS A CA 1
ATOM 906 C C . HIS A 1 120 ? -1.583 5.572 8.009 1.00 97.44 120 HIS A C 1
ATOM 908 O O . HIS A 1 120 ? -2.374 5.845 7.103 1.00 97.44 120 HIS A O 1
ATOM 914 N N . PRO A 1 121 ? -1.905 5.757 9.300 1.00 96.50 121 PRO A N 1
ATOM 915 C CA . PRO A 1 121 ? -1.099 5.407 10.480 1.00 96.50 121 PRO A CA 1
ATOM 916 C C . PRO A 1 121 ? -0.838 3.896 10.609 1.00 96.50 121 PRO A C 1
ATOM 918 O O . PRO A 1 121 ? -1.579 3.106 10.042 1.00 96.50 121 PRO A O 1
ATOM 921 N N . GLU A 1 122 ? 0.197 3.494 11.358 1.00 92.56 122 GLU A N 1
ATOM 922 C CA . GLU A 1 122 ? 0.5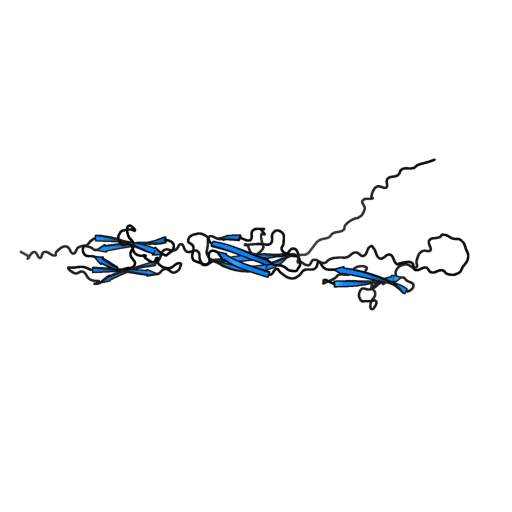05 2.067 11.612 1.00 92.56 122 GLU A CA 1
ATOM 923 C C . GLU A 1 122 ? -0.474 1.411 12.608 1.00 92.56 122 GLU A C 1
ATOM 925 O O . GLU A 1 122 ? -0.615 0.190 12.641 1.00 92.56 122 GLU A O 1
ATOM 930 N N . GLY A 1 123 ? -1.153 2.218 13.432 1.00 94.81 123 GLY A N 1
ATOM 931 C CA . GLY A 1 123 ? -2.154 1.767 14.402 1.00 94.81 123 GLY A CA 1
ATOM 932 C C . GLY A 1 123 ? -3.575 1.757 13.843 1.00 94.81 123 GLY A C 1
ATOM 933 O O . GLY A 1 123 ? -3.824 2.247 12.740 1.00 94.81 123 GLY A O 1
ATOM 934 N N . PHE A 1 124 ? -4.512 1.224 14.632 1.00 97.62 124 PHE A N 1
ATOM 935 C CA . PHE A 1 124 ? -5.924 1.228 14.268 1.00 97.62 124 PHE A CA 1
ATOM 936 C C . PHE A 1 124 ? -6.469 2.652 14.100 1.00 97.62 124 PHE A C 1
ATOM 938 O O . PHE A 1 124 ? -6.156 3.556 14.879 1.00 97.62 124 PHE A O 1
ATOM 945 N N . VAL A 1 125 ? -7.302 2.835 13.083 1.00 97.44 125 VAL A N 1
ATOM 946 C CA . VAL A 1 125 ? -7.975 4.084 12.732 1.00 97.44 125 VAL A CA 1
ATOM 947 C C . VAL A 1 125 ? -9.446 3.823 12.467 1.00 97.44 125 VAL A C 1
ATOM 949 O O . VAL A 1 125 ? -9.826 2.755 12.004 1.00 97.44 125 VAL A O 1
ATOM 952 N N . LYS A 1 126 ? -10.284 4.823 12.732 1.00 93.88 126 LYS A N 1
ATOM 953 C CA . LYS A 1 126 ? -11.735 4.684 12.575 1.00 93.88 126 LYS A CA 1
ATOM 954 C C . LYS A 1 126 ? -12.170 4.693 11.109 1.00 93.88 126 LYS A C 1
ATOM 956 O O . LYS A 1 126 ? -13.031 3.926 10.701 1.00 93.88 126 LYS A O 1
ATOM 961 N N . ASP A 1 127 ? -11.572 5.575 10.310 1.00 93.50 127 ASP A N 1
ATOM 962 C CA . ASP A 1 127 ? -12.156 5.936 9.016 1.00 93.50 127 ASP A CA 1
ATOM 963 C C . ASP A 1 127 ? -11.242 5.650 7.831 1.00 93.50 127 ASP A C 1
ATOM 965 O O . ASP A 1 127 ? -11.664 4.986 6.893 1.00 93.50 127 ASP A O 1
ATOM 969 N N . LYS A 1 128 ? -10.015 6.172 7.837 1.00 96.75 128 LYS A N 1
ATOM 970 C CA . LYS A 1 128 ? -9.150 6.183 6.653 1.00 96.75 128 LYS A CA 1
ATOM 971 C C . LYS A 1 128 ? -7.726 5.824 7.025 1.00 96.75 128 LYS A C 1
ATOM 973 O O . LYS A 1 128 ? -7.202 6.324 8.021 1.00 96.75 128 LYS A O 1
ATOM 978 N N . ALA A 1 129 ? -7.097 5.035 6.166 1.00 98.25 129 ALA A N 1
ATOM 979 C CA . ALA A 1 129 ? -5.657 4.838 6.138 1.00 98.25 129 ALA A CA 1
ATOM 980 C C . ALA A 1 129 ? -5.100 5.338 4.798 1.00 98.25 129 ALA A C 1
ATOM 982 O O . ALA A 1 129 ? -5.841 5.595 3.850 1.00 98.25 129 ALA A O 1
ATOM 983 N N . VAL A 1 130 ? -3.784 5.497 4.710 1.00 98.50 130 VAL A N 1
ATOM 984 C CA . VAL A 1 130 ? -3.097 5.940 3.496 1.00 98.50 130 VAL A CA 1
ATOM 985 C C . VAL A 1 130 ? -2.002 4.945 3.155 1.00 98.50 130 VAL A C 1
ATOM 987 O O . VAL A 1 130 ? -1.130 4.669 3.976 1.00 98.50 130 VAL A O 1
ATOM 990 N N . ILE A 1 131 ? -2.026 4.433 1.927 1.00 98.69 131 ILE A N 1
ATOM 991 C CA . ILE A 1 131 ? -0.923 3.673 1.346 1.00 98.69 131 ILE A CA 1
ATOM 992 C C . ILE A 1 131 ? 0.093 4.666 0.793 1.00 98.69 131 ILE A C 1
ATOM 994 O O . ILE A 1 131 ? -0.240 5.483 -0.068 1.00 98.69 131 ILE A O 1
ATOM 998 N N . ILE A 1 132 ? 1.336 4.569 1.252 1.00 98.69 132 ILE A N 1
ATOM 999 C CA . ILE A 1 132 ? 2.450 5.403 0.803 1.00 98.69 132 ILE A CA 1
ATOM 1000 C C . ILE A 1 132 ? 3.461 4.510 0.089 1.00 98.69 132 ILE A C 1
ATOM 1002 O O . ILE A 1 132 ? 3.926 3.525 0.659 1.00 98.69 132 ILE A O 1
ATOM 1006 N N . LEU A 1 133 ? 3.800 4.857 -1.153 1.00 98.75 133 LEU A N 1
ATOM 1007 C CA . LEU A 1 133 ? 4.805 4.162 -1.953 1.00 98.75 133 LEU A CA 1
ATOM 1008 C C . LEU A 1 133 ? 6.121 4.941 -1.962 1.00 98.75 133 LEU A C 1
ATOM 1010 O O . LEU A 1 133 ? 6.144 6.145 -2.218 1.00 98.75 133 LEU A O 1
ATOM 1014 N N . SER A 1 134 ? 7.230 4.240 -1.756 1.00 98.19 134 SER A N 1
ATOM 1015 C CA . SER A 1 134 ? 8.582 4.744 -2.005 1.00 98.19 134 SER A CA 1
ATOM 1016 C C . SER A 1 134 ? 9.215 3.916 -3.117 1.00 98.19 134 SER A C 1
ATOM 1018 O O . SER A 1 134 ? 8.948 2.722 -3.243 1.00 98.19 134 SER A O 1
ATOM 1020 N N . ALA A 1 135 ? 10.009 4.553 -3.978 1.00 98.44 135 ALA A N 1
ATOM 1021 C CA . ALA A 1 135 ? 10.674 3.847 -5.062 1.00 98.44 135 ALA A CA 1
ATOM 1022 C C . ALA A 1 135 ? 11.940 4.550 -5.544 1.00 98.44 135 ALA A C 1
ATOM 1024 O O . ALA A 1 135 ? 12.058 5.772 -5.445 1.00 98.44 135 ALA A O 1
ATOM 1025 N N . SER A 1 136 ? 12.845 3.764 -6.118 1.00 98.44 136 SER A N 1
ATOM 1026 C CA . SER A 1 136 ? 14.086 4.219 -6.740 1.00 98.44 136 SER A CA 1
ATOM 1027 C C . SER A 1 136 ? 14.440 3.335 -7.931 1.00 98.44 136 SER A C 1
ATOM 1029 O O . SER A 1 136 ? 14.166 2.135 -7.923 1.00 98.44 136 SER A O 1
ATOM 1031 N N . ASP A 1 137 ? 15.082 3.922 -8.934 1.00 98.50 137 ASP A N 1
ATOM 1032 C CA . ASP A 1 137 ? 15.589 3.204 -10.098 1.00 98.50 137 ASP A CA 1
ATOM 1033 C C . ASP A 1 137 ? 16.935 3.794 -10.530 1.00 98.50 137 ASP A C 1
ATOM 1035 O O . ASP A 1 137 ? 17.036 5.006 -10.731 1.00 98.50 137 ASP A O 1
ATOM 1039 N N . ASP A 1 138 ? 17.951 2.938 -10.649 1.00 96.50 138 ASP A N 1
ATOM 1040 C CA . ASP A 1 138 ? 19.318 3.327 -11.030 1.00 96.50 138 ASP A CA 1
ATOM 1041 C C . ASP A 1 138 ? 19.535 3.319 -12.554 1.00 96.50 138 ASP A C 1
ATOM 1043 O O . ASP A 1 138 ? 20.576 3.770 -13.038 1.00 96.50 138 ASP A O 1
ATOM 1047 N N . GLY A 1 139 ? 18.585 2.765 -13.314 1.00 95.38 139 GLY A N 1
ATOM 1048 C CA . GLY A 1 139 ? 18.656 2.627 -14.760 1.00 95.38 139 GLY A CA 1
ATOM 1049 C C . GLY A 1 139 ? 18.079 3.845 -15.469 1.00 95.38 139 GLY A C 1
ATOM 1050 O O . GLY A 1 139 ? 18.718 4.889 -15.614 1.00 95.38 139 GLY A O 1
ATOM 1051 N N . SER A 1 140 ? 16.868 3.690 -15.982 1.00 97.00 140 SER A N 1
ATOM 1052 C CA . SER A 1 140 ? 16.148 4.716 -16.730 1.00 97.00 140 SER A CA 1
ATOM 1053 C C . SER A 1 140 ? 15.532 5.798 -15.835 1.00 97.00 140 SER A C 1
ATOM 1055 O O . SER A 1 140 ? 15.116 6.844 -16.344 1.00 97.00 140 SER A O 1
ATOM 1057 N N . GLY A 1 141 ? 15.522 5.583 -14.517 1.00 98.06 141 GLY A N 1
ATOM 1058 C CA . GLY A 1 141 ? 14.860 6.438 -13.543 1.00 98.06 141 GLY A CA 1
ATOM 1059 C C . GLY A 1 141 ? 13.346 6.225 -13.545 1.00 98.06 141 GLY A C 1
ATOM 1060 O O . GLY A 1 141 ? 12.774 5.606 -14.439 1.00 98.06 141 GLY A O 1
ATOM 1061 N N . LEU A 1 142 ? 12.650 6.766 -12.546 1.00 98.56 142 LEU A N 1
ATOM 1062 C CA . LEU A 1 142 ? 11.192 6.641 -12.465 1.00 98.56 142 LEU A CA 1
ATOM 1063 C C . LEU A 1 142 ? 10.478 7.360 -13.624 1.00 98.56 142 LEU A C 1
ATOM 1065 O O . LEU A 1 142 ? 10.897 8.429 -14.075 1.00 98.56 142 LEU A O 1
ATOM 1069 N N . ALA A 1 143 ? 9.343 6.815 -14.074 1.00 98.56 143 ALA A N 1
ATOM 1070 C CA . ALA A 1 143 ? 8.490 7.519 -15.032 1.00 98.56 143 ALA A CA 1
ATOM 1071 C C . ALA A 1 143 ? 7.932 8.825 -14.437 1.00 98.56 143 ALA A C 1
ATOM 1073 O O . ALA A 1 143 ? 7.708 8.928 -13.237 1.00 98.56 143 ALA A O 1
ATOM 1074 N N . GLY A 1 144 ? 7.548 9.788 -15.287 1.00 98.19 144 GLY A N 1
ATOM 1075 C CA . GLY A 1 144 ? 6.923 11.043 -14.825 1.00 98.19 144 GLY A CA 1
ATOM 1076 C C . GLY A 1 144 ? 5.580 10.871 -14.089 1.00 98.19 144 GLY A C 1
ATOM 1077 O O . GLY A 1 144 ? 5.126 11.780 -13.403 1.00 98.19 144 GLY A O 1
ATOM 1078 N N . ARG A 1 145 ? 4.940 9.704 -14.230 1.00 98.56 145 ARG A N 1
ATOM 1079 C CA . ARG A 1 145 ? 3.824 9.227 -13.397 1.00 98.56 145 ARG A CA 1
ATOM 1080 C C . ARG A 1 145 ? 4.120 7.775 -13.034 1.00 98.56 145 ARG A C 1
ATOM 1082 O O . ARG A 1 145 ? 3.771 6.899 -13.843 1.00 98.56 145 ARG A O 1
ATOM 1089 N N . PRO A 1 146 ? 4.862 7.527 -11.944 1.00 98.75 146 PRO A N 1
ATOM 1090 C CA . PRO A 1 146 ? 5.439 6.219 -11.696 1.00 98.75 146 PRO A CA 1
ATOM 1091 C C . PRO A 1 146 ? 4.549 5.315 -10.850 1.00 98.75 146 PRO A C 1
ATOM 1093 O O . PRO A 1 146 ? 4.779 4.117 -10.886 1.00 98.75 146 PRO A O 1
ATOM 1096 N N . TYR A 1 147 ? 3.538 5.829 -10.145 1.00 98.81 147 TYR A N 1
ATOM 1097 C CA . TYR A 1 147 ? 2.764 5.059 -9.164 1.00 98.81 147 TYR A CA 1
ATOM 1098 C C . TYR A 1 147 ? 1.414 4.594 -9.706 1.00 98.81 147 TYR A C 1
ATOM 1100 O O . TYR A 1 147 ? 0.798 5.264 -10.534 1.00 98.81 147 TYR A O 1
ATOM 1108 N N . SER A 1 148 ? 0.935 3.458 -9.213 1.00 98.75 148 SER A N 1
ATOM 1109 C CA . SER A 1 148 ? -0.371 2.883 -9.522 1.00 98.75 148 SER A CA 1
ATOM 1110 C C . SER A 1 148 ? -0.927 2.162 -8.297 1.00 98.75 148 SER A C 1
ATOM 1112 O O . SER A 1 148 ? -0.173 1.501 -7.585 1.00 98.75 148 SER A O 1
ATOM 1114 N N . TYR A 1 149 ? -2.243 2.249 -8.098 1.00 98.50 149 TYR A N 1
ATOM 1115 C CA . TYR A 1 149 ? -2.982 1.613 -6.996 1.00 98.50 149 TYR A CA 1
ATOM 1116 C C . TYR A 1 149 ? -4.061 0.636 -7.495 1.00 98.50 149 TYR A C 1
ATOM 1118 O O . TYR A 1 149 ? -4.924 0.203 -6.738 1.00 98.50 149 TYR A O 1
ATOM 1126 N N . ASP A 1 150 ? -4.020 0.287 -8.786 1.00 97.31 150 ASP A N 1
ATOM 1127 C CA . ASP A 1 150 ? -4.944 -0.646 -9.443 1.00 97.31 150 ASP A CA 1
ATOM 1128 C C . ASP A 1 150 ? -4.211 -1.757 -10.218 1.00 97.31 150 ASP A C 1
ATOM 1130 O O . ASP A 1 150 ? -4.721 -2.317 -11.195 1.00 97.31 150 ASP A O 1
ATOM 1134 N N . GLY A 1 151 ? -2.985 -2.072 -9.794 1.00 96.69 151 GLY A N 1
ATOM 1135 C CA . GLY A 1 151 ? -2.138 -3.063 -10.445 1.00 96.69 151 GLY A CA 1
ATOM 1136 C C . GLY A 1 151 ? -1.681 -2.628 -11.840 1.00 96.69 151 GLY A C 1
ATOM 1137 O O . GLY A 1 151 ? -1.623 -3.448 -12.758 1.00 96.69 151 GLY A O 1
ATOM 1138 N N . GLY A 1 152 ? -1.335 -1.358 -12.035 1.00 97.75 152 GLY A N 1
ATOM 1139 C CA . GLY A 1 152 ? -0.728 -0.844 -13.267 1.00 97.75 152 GLY A CA 1
ATOM 1140 C C . GLY A 1 152 ? -1.706 -0.615 -14.422 1.00 97.75 152 GLY A C 1
ATOM 1141 O O . GLY A 1 152 ? -1.262 -0.542 -15.571 1.00 97.75 152 GLY A O 1
ATOM 1142 N N . ARG A 1 153 ? -3.016 -0.518 -14.152 1.00 97.25 153 ARG A N 1
ATOM 1143 C CA . ARG A 1 153 ? -4.020 -0.148 -15.166 1.00 97.25 153 ARG A CA 1
ATOM 1144 C C . ARG A 1 153 ? -4.028 1.365 -15.379 1.00 97.25 153 ARG A C 1
ATOM 1146 O O . ARG A 1 153 ? -4.092 1.816 -16.523 1.00 97.25 153 ARG A O 1
ATOM 1153 N N . THR A 1 154 ? -3.897 2.140 -14.305 1.00 98.25 154 THR A N 1
ATOM 1154 C CA . THR A 1 154 ? -3.745 3.600 -14.331 1.00 98.25 154 THR A CA 1
ATOM 1155 C C . THR A 1 154 ? -2.494 4.041 -13.572 1.00 98.25 154 THR A C 1
ATOM 1157 O O . THR A 1 154 ? -1.970 3.304 -12.739 1.00 98.25 154 THR A O 1
ATOM 1160 N N . TRP A 1 155 ? -1.978 5.231 -13.907 1.00 98.62 155 TRP A N 1
ATOM 1161 C CA . TRP A 1 155 ? -0.713 5.748 -13.378 1.00 98.62 155 TRP A CA 1
ATOM 1162 C C . TRP A 1 155 ? -0.832 7.212 -12.942 1.00 98.62 155 TRP A C 1
ATOM 1164 O O . TRP A 1 155 ? -1.332 8.052 -13.700 1.00 98.62 155 TRP A O 1
ATOM 1174 N N . THR A 1 156 ? -0.306 7.525 -11.760 1.00 98.75 156 THR A N 1
ATOM 1175 C CA . THR A 1 156 ? -0.301 8.851 -11.133 1.00 98.75 156 THR A CA 1
ATOM 1176 C C . THR A 1 156 ? 1.115 9.282 -10.725 1.00 98.75 156 THR A C 1
ATOM 1178 O O . THR A 1 156 ? 2.051 8.480 -10.721 1.00 98.75 156 THR A O 1
ATOM 1181 N N . ALA A 1 157 ? 1.279 10.578 -10.457 1.00 98.38 157 ALA A N 1
ATOM 1182 C CA . ALA A 1 157 ? 2.480 11.140 -9.843 1.00 98.38 157 ALA A CA 1
ATOM 1183 C C . ALA A 1 157 ? 2.431 11.081 -8.306 1.00 98.38 157 ALA A C 1
ATOM 1185 O O . ALA A 1 157 ? 3.478 11.149 -7.670 1.00 98.38 157 ALA A O 1
ATOM 1186 N N . ASP A 1 158 ? 1.240 10.930 -7.725 1.00 98.44 158 ASP A N 1
ATOM 1187 C CA . ASP A 1 158 ? 1.057 10.917 -6.276 1.00 98.44 158 ASP A CA 1
ATOM 1188 C C . ASP A 1 158 ? 1.504 9.579 -5.688 1.00 98.44 158 ASP A C 1
ATOM 1190 O O . ASP A 1 158 ? 1.036 8.517 -6.096 1.00 98.44 158 ASP A O 1
ATOM 1194 N N . SER A 1 159 ? 2.408 9.639 -4.713 1.00 98.56 159 SER A N 1
ATOM 1195 C CA . SER A 1 159 ? 2.905 8.472 -3.978 1.00 98.56 159 SER A CA 1
ATOM 1196 C C . SER A 1 159 ? 2.019 8.076 -2.797 1.00 98.56 159 SER A C 1
ATOM 1198 O O . SER A 1 159 ? 2.371 7.165 -2.047 1.00 98.56 159 SER A O 1
ATOM 1200 N N . MET A 1 160 ? 0.874 8.740 -2.621 1.00 98.62 160 MET A N 1
ATOM 1201 C CA . MET A 1 160 ? -0.071 8.503 -1.533 1.00 98.62 160 MET A CA 1
ATOM 1202 C C . MET A 1 160 ? -1.457 8.170 -2.084 1.00 98.62 160 MET A C 1
ATOM 1204 O O . MET A 1 160 ? -1.947 8.842 -2.993 1.00 98.62 160 MET A O 1
ATOM 1208 N N . HIS A 1 161 ? -2.106 7.169 -1.495 1.00 98.44 161 HIS A N 1
ATOM 1209 C CA . HIS A 1 161 ? -3.474 6.785 -1.825 1.00 98.44 161 HIS A CA 1
ATOM 1210 C C . HIS A 1 161 ? -4.277 6.507 -0.563 1.00 98.44 161 HIS A C 1
ATOM 1212 O O . HIS A 1 161 ? -3.921 5.636 0.229 1.00 98.44 161 HIS A O 1
ATOM 1218 N N . GLU A 1 162 ? -5.352 7.263 -0.380 1.00 98.50 162 GLU A N 1
ATOM 1219 C CA . GLU A 1 162 ? -6.277 7.068 0.727 1.00 98.50 162 GLU A CA 1
ATOM 1220 C C . GLU A 1 162 ? -7.171 5.853 0.474 1.00 98.50 162 GLU A C 1
ATOM 1222 O O . GLU A 1 162 ? -7.653 5.636 -0.639 1.00 98.50 162 GLU A O 1
ATOM 1227 N N . VAL A 1 163 ? -7.391 5.076 1.527 1.00 98.12 163 VAL A N 1
ATOM 1228 C CA . VAL A 1 163 ? -8.233 3.887 1.529 1.00 98.12 163 VAL A CA 1
ATOM 1229 C C . VAL A 1 163 ? -9.174 3.927 2.725 1.00 98.12 163 VAL A C 1
ATOM 1231 O O . VAL A 1 163 ? -8.813 4.376 3.813 1.00 98.12 163 VAL A O 1
ATOM 1234 N N . GLU A 1 164 ? -10.393 3.449 2.508 1.00 97.06 164 GLU A N 1
ATOM 1235 C CA . GLU A 1 164 ? -11.463 3.449 3.510 1.00 97.06 164 GLU A CA 1
ATOM 1236 C C . GLU A 1 164 ? -11.848 2.034 3.944 1.00 97.06 164 GLU A C 1
ATOM 1238 O O . GLU A 1 164 ? -12.673 1.880 4.831 1.00 97.06 164 GLU A O 1
ATOM 1243 N N . GLU A 1 165 ? -11.265 0.988 3.364 1.00 97.19 165 GLU A N 1
ATOM 1244 C CA . GLU A 1 165 ? -11.613 -0.392 3.700 1.00 97.19 165 GLU A CA 1
ATOM 1245 C C . GLU A 1 165 ? -10.364 -1.231 3.947 1.00 97.19 165 GLU A C 1
ATOM 1247 O O . GLU A 1 165 ? -9.305 -1.007 3.354 1.00 97.19 165 GLU A O 1
ATOM 1252 N N . ASN A 1 166 ? -10.495 -2.220 4.830 1.00 97.81 166 ASN A N 1
ATOM 1253 C CA . ASN A 1 166 ? -9.474 -3.248 4.966 1.00 97.81 166 ASN A CA 1
ATOM 1254 C C . ASN A 1 166 ? -9.475 -4.142 3.721 1.00 97.81 166 ASN A C 1
ATOM 1256 O O . ASN A 1 166 ? -10.522 -4.474 3.164 1.00 97.81 166 ASN A O 1
ATOM 1260 N N . GLY A 1 167 ?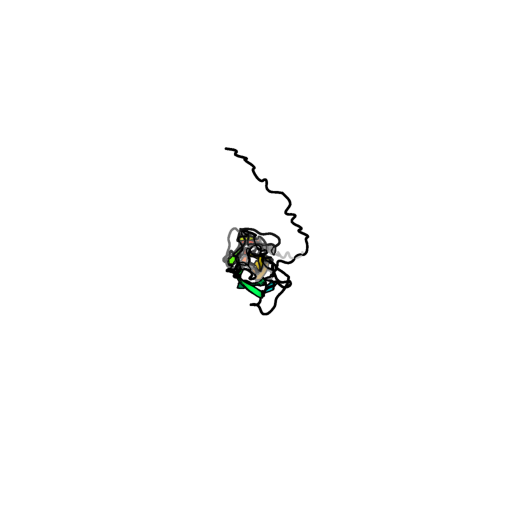 -8.293 -4.578 3.302 1.00 97.94 167 GLY A N 1
ATOM 1261 C CA . GLY A 1 167 ? -8.135 -5.430 2.134 1.00 97.94 167 GLY A CA 1
ATOM 1262 C C . GLY A 1 167 ? -6.715 -5.445 1.592 1.00 97.94 167 GLY A C 1
ATOM 1263 O O . GLY A 1 167 ? -5.831 -4.739 2.074 1.00 97.94 167 GLY A O 1
ATOM 1264 N N . ASP A 1 168 ? -6.510 -6.261 0.563 1.00 98.25 168 ASP A N 1
ATOM 1265 C CA . ASP A 1 168 ? -5.238 -6.367 -0.146 1.00 98.25 168 ASP A CA 1
ATOM 1266 C C . ASP A 1 168 ? -5.258 -5.480 -1.398 1.00 98.25 168 ASP A C 1
ATOM 1268 O O . ASP A 1 168 ? -5.920 -5.783 -2.395 1.00 98.25 168 ASP A O 1
ATOM 1272 N N . TYR A 1 169 ? -4.505 -4.381 -1.365 1.00 98.38 169 TYR A N 1
ATOM 1273 C CA . TYR A 1 169 ? -4.431 -3.408 -2.453 1.00 98.38 169 TYR A CA 1
ATOM 1274 C C . TYR A 1 169 ? -3.292 -3.735 -3.419 1.00 98.38 169 TYR A C 1
ATOM 1276 O O . TYR A 1 169 ? -2.170 -4.037 -3.012 1.00 98.38 169 TYR A O 1
ATOM 1284 N N . GLN A 1 170 ? -3.565 -3.657 -4.721 1.00 98.31 170 GLN A N 1
ATOM 1285 C CA . GLN A 1 170 ? -2.581 -3.942 -5.765 1.00 98.31 170 GLN A CA 1
ATOM 1286 C C . GLN A 1 170 ? -1.879 -2.656 -6.196 1.00 98.31 170 GLN A C 1
ATOM 1288 O O . GLN A 1 170 ? -2.417 -1.878 -6.984 1.00 98.31 170 GLN A O 1
ATOM 1293 N N . ALA A 1 171 ? -0.659 -2.451 -5.713 1.00 98.69 171 ALA A N 1
ATOM 1294 C CA . ALA A 1 171 ? 0.171 -1.322 -6.102 1.00 98.69 171 ALA A CA 1
ATOM 1295 C C . ALA A 1 171 ? 1.175 -1.711 -7.195 1.00 98.69 171 ALA A C 1
ATOM 1297 O O . ALA A 1 171 ? 1.582 -2.870 -7.326 1.00 98.69 171 ALA A O 1
ATOM 1298 N N . ALA A 1 172 ? 1.589 -0.741 -8.004 1.00 98.75 172 ALA A N 1
ATOM 1299 C CA . ALA A 1 172 ? 2.682 -0.923 -8.948 1.00 98.75 172 ALA A CA 1
ATOM 1300 C C . ALA A 1 172 ? 3.501 0.356 -9.115 1.00 98.75 172 ALA A C 1
ATOM 1302 O O . ALA A 1 172 ? 2.970 1.463 -9.018 1.00 98.75 172 ALA A O 1
ATOM 1303 N N . VAL A 1 173 ? 4.787 0.185 -9.410 1.00 98.88 173 VAL A N 1
ATOM 1304 C CA . VAL A 1 173 ? 5.712 1.269 -9.739 1.00 98.88 173 VAL A CA 1
ATOM 1305 C C . VAL A 1 173 ? 6.380 0.984 -11.076 1.00 98.88 173 VAL A C 1
ATOM 1307 O O . VAL A 1 173 ? 6.731 -0.165 -11.340 1.00 98.88 173 VAL A O 1
ATOM 1310 N N . ARG A 1 174 ? 6.553 2.008 -11.918 1.00 98.69 174 ARG A N 1
ATOM 1311 C CA . ARG A 1 174 ? 7.258 1.891 -13.203 1.00 98.69 174 ARG A CA 1
ATOM 1312 C C . ARG A 1 174 ? 8.399 2.885 -13.372 1.00 98.69 174 ARG A C 1
ATOM 1314 O O . ARG A 1 174 ? 8.316 4.033 -12.925 1.00 98.69 174 ARG A O 1
ATOM 1321 N N . ASP A 1 175 ? 9.407 2.445 -14.106 1.00 98.69 175 ASP A N 1
ATOM 1322 C CA . ASP A 1 175 ? 10.496 3.286 -14.591 1.00 98.69 175 ASP A CA 1
ATOM 1323 C C . ASP A 1 175 ? 10.151 3.949 -15.945 1.00 98.69 175 ASP A C 1
ATOM 1325 O O . ASP A 1 175 ? 9.056 3.773 -16.501 1.00 98.69 175 ASP A O 1
ATOM 1329 N N . ALA A 1 176 ? 11.075 4.745 -16.478 1.00 98.00 176 ALA A N 1
ATOM 1330 C CA . ALA A 1 176 ? 10.925 5.425 -17.758 1.00 98.00 176 ALA A CA 1
ATOM 1331 C C . ALA A 1 176 ? 11.070 4.485 -18.973 1.00 98.00 176 ALA A C 1
ATOM 1333 O O . ALA A 1 176 ? 10.557 4.811 -20.049 1.00 98.00 176 ALA A O 1
ATOM 1334 N N . ALA A 1 177 ? 11.723 3.329 -18.818 1.00 96.38 177 ALA A N 1
ATOM 1335 C CA . ALA A 1 177 ? 11.838 2.288 -19.843 1.00 96.38 177 ALA A CA 1
ATOM 1336 C C . ALA A 1 177 ? 10.597 1.374 -19.942 1.00 96.38 177 ALA A C 1
ATOM 1338 O O . ALA A 1 177 ? 10.425 0.664 -20.937 1.00 96.38 177 ALA A O 1
ATOM 1339 N N . GLY A 1 178 ? 9.693 1.439 -18.962 1.00 96.81 178 GLY A N 1
ATOM 1340 C CA . GLY A 1 178 ? 8.470 0.649 -18.877 1.00 96.81 178 GLY A CA 1
ATOM 1341 C C . GLY A 1 178 ? 8.597 -0.652 -18.077 1.00 96.81 178 GLY A C 1
ATOM 1342 O O . GLY A 1 178 ? 7.663 -1.456 -18.124 1.00 96.81 178 GLY A O 1
ATOM 1343 N N . ASN A 1 179 ? 9.694 -0.871 -17.347 1.00 98.19 179 ASN A N 1
ATOM 1344 C CA . ASN A 1 179 ? 9.815 -1.968 -16.390 1.00 98.19 179 ASN A CA 1
ATOM 1345 C C . ASN A 1 179 ? 8.946 -1.677 -15.157 1.00 98.19 179 ASN A C 1
ATOM 1347 O O . ASN A 1 179 ? 8.778 -0.526 -14.750 1.00 98.19 179 ASN A O 1
ATOM 1351 N N . ILE A 1 180 ? 8.336 -2.719 -14.582 1.00 98.62 180 ILE A N 1
ATOM 1352 C CA . ILE A 1 180 ? 7.292 -2.578 -13.556 1.00 98.62 180 ILE A CA 1
ATOM 1353 C C . ILE A 1 180 ? 7.575 -3.491 -12.366 1.00 98.62 180 ILE A C 1
ATOM 1355 O O . ILE A 1 180 ? 7.693 -4.705 -12.534 1.00 98.62 180 ILE A O 1
ATOM 1359 N N . THR A 1 181 ? 7.533 -2.916 -11.168 1.00 98.81 181 THR A N 1
ATOM 1360 C CA . THR A 1 181 ? 7.450 -3.642 -9.895 1.00 98.81 181 THR A CA 1
ATOM 1361 C C . THR A 1 181 ? 6.015 -3.622 -9.388 1.00 98.81 181 THR A C 1
ATOM 1363 O O . THR A 1 181 ? 5.328 -2.608 -9.487 1.00 98.81 181 THR A O 1
ATOM 1366 N N . ARG A 1 182 ? 5.533 -4.753 -8.867 1.00 98.62 182 ARG A N 1
ATOM 1367 C CA . ARG A 1 182 ? 4.164 -4.919 -8.354 1.00 98.62 182 ARG A CA 1
ATOM 1368 C C . ARG A 1 182 ? 4.217 -5.325 -6.890 1.00 98.62 182 ARG A C 1
ATOM 1370 O O . ARG A 1 182 ? 5.026 -6.171 -6.524 1.00 98.62 182 ARG A O 1
ATOM 1377 N N . LEU A 1 183 ? 3.342 -4.740 -6.085 1.00 98.50 183 LEU A N 1
ATOM 1378 C CA . LEU A 1 183 ? 3.255 -4.944 -4.645 1.00 98.50 183 LEU A CA 1
ATOM 1379 C C . LEU A 1 183 ? 1.808 -5.285 -4.279 1.00 98.50 183 LEU A C 1
ATOM 1381 O O . LEU A 1 183 ? 0.868 -4.730 -4.848 1.00 98.50 183 LEU A O 1
ATOM 1385 N N . THR A 1 184 ? 1.625 -6.178 -3.311 1.00 98.50 184 THR A N 1
ATOM 1386 C CA . THR A 1 184 ? 0.339 -6.362 -2.627 1.00 98.50 184 THR A CA 1
ATOM 1387 C C . THR A 1 184 ? 0.458 -5.742 -1.242 1.00 98.50 184 THR A C 1
ATOM 1389 O O . THR A 1 184 ? 1.330 -6.137 -0.472 1.00 98.50 184 THR A O 1
ATOM 1392 N N . VAL A 1 185 ? -0.384 -4.751 -0.953 1.00 98.56 185 VAL A N 1
ATOM 1393 C CA . VA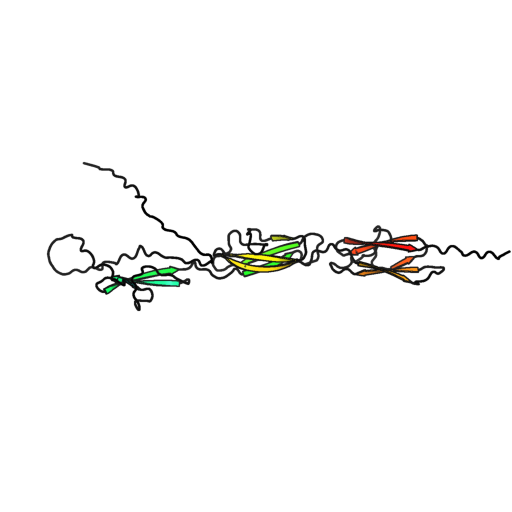L A 1 185 ? -0.341 -3.955 0.277 1.00 98.56 185 VAL A CA 1
ATOM 1394 C C . VAL A 1 185 ? -1.543 -4.317 1.152 1.00 98.56 185 VAL A C 1
ATOM 1396 O O . VAL A 1 185 ? -2.663 -3.932 0.810 1.00 98.56 185 VAL A O 1
ATOM 1399 N N . PRO A 1 186 ? -1.348 -5.059 2.257 1.00 98.25 186 PRO A N 1
ATOM 1400 C CA . PRO A 1 186 ? -2.432 -5.398 3.167 1.00 98.25 186 PRO A CA 1
ATOM 1401 C C . PRO A 1 186 ? -2.777 -4.207 4.068 1.00 98.25 186 PRO A C 1
ATOM 1403 O O . PRO A 1 186 ? -1.938 -3.726 4.828 1.00 98.25 186 PRO A O 1
ATOM 1406 N N . VAL A 1 187 ? -4.034 -3.779 4.034 1.00 98.38 187 VAL A N 1
ATOM 1407 C CA . VAL A 1 187 ? -4.615 -2.786 4.946 1.00 98.38 187 VAL A CA 1
ATOM 1408 C C . VAL A 1 187 ? -5.538 -3.533 5.901 1.00 98.38 187 VAL A C 1
ATOM 1410 O O . VAL A 1 187 ? -6.452 -4.231 5.465 1.00 98.38 187 VAL A O 1
ATOM 1413 N N . LYS A 1 188 ? -5.247 -3.465 7.202 1.00 96.75 188 LYS A N 1
ATOM 1414 C CA . LYS A 1 188 ? -5.937 -4.252 8.247 1.00 96.75 188 LYS A CA 1
ATOM 1415 C C . LYS A 1 188 ? -6.257 -3.444 9.504 1.00 96.75 188 LYS A C 1
ATOM 1417 O O . LYS A 1 188 ? -6.651 -4.014 10.514 1.00 96.75 188 LYS A O 1
ATOM 1422 N N . ASN A 1 189 ? -6.001 -2.143 9.465 1.00 97.25 189 ASN A N 1
ATOM 1423 C CA . ASN A 1 189 ? -6.036 -1.269 10.625 1.00 97.25 189 ASN A CA 1
ATOM 1424 C C . ASN A 1 189 ? -7.238 -0.317 10.622 1.00 97.25 189 ASN A C 1
ATOM 1426 O O . ASN A 1 189 ? -7.289 0.569 11.462 1.00 97.25 189 ASN A O 1
ATOM 1430 N N . ILE A 1 190 ? -8.198 -0.462 9.710 1.00 97.81 190 ILE A N 1
ATOM 1431 C CA . ILE A 1 190 ? -9.444 0.309 9.764 1.00 97.81 190 ILE A CA 1
ATOM 1432 C C . ILE A 1 190 ? -10.442 -0.463 10.628 1.00 97.81 190 ILE A C 1
ATOM 1434 O O . ILE A 1 190 ? -10.759 -1.606 10.313 1.00 97.81 190 ILE A O 1
ATOM 1438 N N . ASP A 1 191 ? -10.920 0.137 11.714 1.00 97.75 191 ASP A N 1
ATOM 1439 C CA . ASP A 1 191 ? -11.839 -0.503 12.654 1.00 97.75 191 ASP A CA 1
ATOM 1440 C C . ASP A 1 191 ? -13.036 0.398 12.992 1.00 97.75 191 ASP A C 1
ATOM 1442 O O . ASP A 1 191 ? -12.913 1.488 13.563 1.00 97.75 191 ASP A O 1
ATOM 1446 N N . ARG A 1 192 ? -14.217 -0.092 12.614 1.00 96.00 192 ARG A N 1
ATOM 1447 C CA . ARG A 1 192 ? -15.526 0.543 12.819 1.00 96.00 192 AR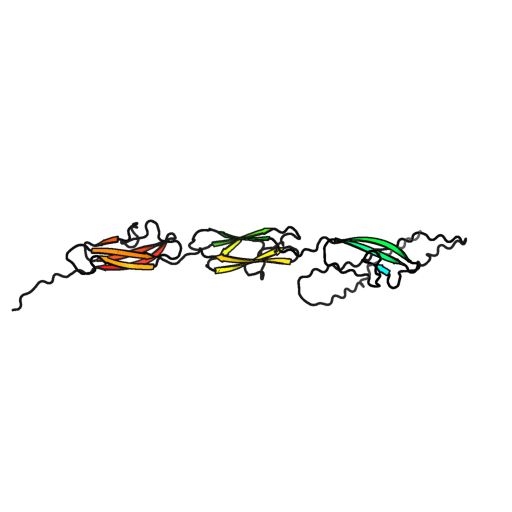G A CA 1
ATOM 1448 C C . ARG A 1 192 ? -16.473 -0.346 13.607 1.00 96.00 192 ARG A C 1
ATOM 1450 O O . ARG A 1 192 ? -17.617 0.054 13.851 1.00 96.00 192 ARG A O 1
ATOM 1457 N N . ASP A 1 193 ? -16.026 -1.546 13.949 1.00 95.12 193 ASP A N 1
ATOM 1458 C CA . ASP A 1 193 ? -16.883 -2.536 14.557 1.00 95.12 193 ASP A CA 1
ATOM 1459 C C . ASP A 1 193 ? -16.943 -2.257 16.061 1.00 95.12 193 ASP A C 1
ATOM 1461 O O . ASP A 1 193 ? -15.920 -2.049 16.705 1.00 95.12 193 ASP A O 1
ATOM 1465 N N . PRO A 1 194 ? -18.141 -2.168 16.657 1.00 96.06 194 PRO A N 1
ATOM 1466 C CA . PRO A 1 194 ? -18.246 -2.031 18.098 1.00 96.06 194 PRO A CA 1
ATOM 1467 C C . PRO A 1 194 ? -17.859 -3.345 18.803 1.00 96.06 194 PRO A C 1
ATOM 1469 O O . PRO A 1 194 ? -18.097 -4.423 18.252 1.00 96.06 194 PRO A O 1
ATOM 1472 N N . PRO A 1 195 ? -17.408 -3.290 20.072 1.00 97.56 195 PRO A N 1
ATOM 1473 C CA . PRO A 1 195 ? -17.105 -4.494 20.843 1.00 97.56 195 PRO A CA 1
ATOM 1474 C C . PRO A 1 195 ? -18.307 -5.427 20.966 1.00 97.56 195 PRO A C 1
ATOM 1476 O O . PRO A 1 195 ? -19.415 -4.971 21.230 1.00 97.56 195 PRO A O 1
ATOM 1479 N N . GLU A 1 196 ? -18.127 -6.737 20.919 1.00 96.62 196 GLU A N 1
ATOM 1480 C CA . GLU A 1 196 ? -19.188 -7.684 21.263 1.00 96.62 196 GLU A CA 1
ATOM 1481 C C . GLU A 1 196 ? -19.390 -7.733 22.782 1.00 96.62 196 GLU A C 1
ATOM 1483 O O . GLU A 1 196 ? -18.420 -7.799 23.540 1.00 96.62 196 GLU A O 1
ATOM 1488 N N . ILE A 1 197 ? -20.647 -7.717 23.252 1.00 95.94 197 ILE A N 1
ATOM 1489 C CA . ILE A 1 197 ? -20.966 -7.703 24.688 1.00 95.94 197 ILE A CA 1
ATOM 1490 C C . ILE A 1 197 ? -21.928 -8.817 25.106 1.00 95.94 197 ILE A C 1
ATOM 1492 O O . ILE A 1 197 ? -22.866 -9.166 24.393 1.00 95.94 197 ILE A O 1
ATOM 1496 N N . SER A 1 198 ? -21.737 -9.335 26.318 1.00 93.62 198 SER A N 1
ATOM 1497 C CA . SER A 1 198 ? -22.656 -10.257 26.993 1.00 93.62 198 SER A CA 1
ATOM 1498 C C . SER A 1 198 ? -22.735 -9.963 28.494 1.00 93.62 198 SER A C 1
ATOM 1500 O O . SER A 1 198 ? -21.936 -9.201 29.042 1.00 93.62 198 SER A O 1
ATOM 1502 N N . PHE A 1 199 ? -23.725 -10.544 29.177 1.00 92.38 199 PHE A N 1
ATOM 1503 C CA . PHE A 1 199 ? -24.032 -10.231 30.574 1.00 92.38 199 PHE A CA 1
ATOM 1504 C C . PHE A 1 199 ? -24.092 -11.487 31.437 1.00 92.38 199 PHE A C 1
ATOM 1506 O O . PHE A 1 199 ? -24.632 -12.509 31.021 1.00 92.38 199 PHE A O 1
ATOM 1513 N N . SER A 1 200 ? -23.628 -11.376 32.679 1.00 90.19 200 SER A N 1
ATOM 1514 C CA . SER A 1 200 ? -23.931 -12.334 33.742 1.00 90.19 200 SER A CA 1
ATOM 1515 C C . SER A 1 200 ? -24.318 -11.616 35.034 1.00 90.19 200 SER A C 1
ATOM 1517 O O . SER A 1 200 ? -23.939 -10.465 35.267 1.00 90.19 200 SER A O 1
ATOM 1519 N N . LEU A 1 201 ? -25.098 -12.285 35.882 1.00 88.00 201 LEU A N 1
ATOM 1520 C CA . LEU A 1 201 ? -25.555 -11.750 37.162 1.00 88.00 201 LEU A CA 1
ATOM 1521 C C . LEU A 1 201 ? -25.049 -12.631 38.301 1.00 88.00 201 LEU A C 1
ATOM 1523 O O . LEU A 1 201 ? -25.054 -13.851 38.197 1.00 88.00 201 LEU A O 1
ATOM 1527 N N . THR A 1 202 ? -24.631 -12.033 39.412 1.00 86.94 202 THR A N 1
ATOM 1528 C CA . THR A 1 202 ? -24.270 -12.793 40.613 1.00 86.94 202 THR A CA 1
ATOM 1529 C C . THR A 1 202 ? -24.951 -12.218 41.859 1.00 86.94 202 THR A C 1
ATOM 1531 O O . THR A 1 202 ? -24.713 -11.052 42.190 1.00 86.94 202 THR A O 1
ATOM 1534 N N . PRO A 1 203 ? -25.761 -13.014 42.589 1.00 81.88 203 PRO A N 1
ATOM 1535 C CA . PRO A 1 203 ? -26.212 -14.365 42.227 1.00 81.88 203 PRO A CA 1
ATOM 1536 C C . PRO A 1 203 ? -27.168 -14.346 41.022 1.00 81.88 203 PRO A C 1
ATOM 1538 O O . PRO A 1 203 ? -27.846 -13.350 40.791 1.00 81.88 203 PRO A O 1
ATOM 1541 N N . GLU A 1 204 ? -27.230 -15.449 40.273 1.00 72.56 204 GLU A N 1
ATOM 1542 C CA . GLU A 1 204 ? -28.090 -15.588 39.082 1.00 72.56 204 GLU A CA 1
ATOM 1543 C C . GLU A 1 204 ? -29.589 -15.656 39.422 1.00 72.56 204 GLU A C 1
ATOM 1545 O O . GLU A 1 204 ? -30.444 -15.436 38.566 1.00 72.56 204 GLU A O 1
ATOM 1550 N N . HIS A 1 205 ? -29.921 -15.937 40.685 1.00 68.94 205 HIS A N 1
ATOM 1551 C CA . HIS A 1 205 ? -31.292 -16.089 41.160 1.00 68.94 205 HIS A CA 1
ATOM 1552 C C . HIS A 1 205 ? -31.756 -14.906 42.009 1.00 68.94 205 HIS A C 1
ATOM 1554 O O . HIS A 1 205 ? -30.978 -14.255 42.712 1.00 68.94 205 HIS A O 1
ATOM 1560 N N . TRP A 1 206 ? -33.068 -14.673 41.975 1.00 61.03 206 TRP A N 1
ATOM 1561 C CA . TRP A 1 206 ? -33.742 -13.638 42.747 1.00 61.03 206 TRP A CA 1
ATOM 1562 C C . TRP A 1 206 ? -33.486 -13.797 44.247 1.00 61.03 206 TRP A C 1
ATOM 1564 O O . TRP A 1 206 ? -33.735 -14.856 44.824 1.00 61.03 206 TRP A O 1
ATOM 1574 N N . ARG A 1 207 ? -33.040 -12.719 44.893 1.00 66.50 207 ARG A N 1
ATOM 1575 C CA . ARG A 1 207 ? -32.891 -12.653 46.348 1.00 66.50 207 ARG A CA 1
ATOM 1576 C C . ARG A 1 207 ? -33.311 -11.295 46.887 1.00 66.50 207 ARG A C 1
ATOM 1578 O O . ARG A 1 207 ? -33.256 -10.294 46.178 1.00 66.50 207 ARG A O 1
ATOM 1585 N N . SER A 1 208 ? -33.658 -11.249 48.167 1.00 62.47 208 SER A N 1
ATOM 1586 C CA . SER A 1 208 ? -33.694 -9.998 48.920 1.00 62.47 208 SER A CA 1
ATOM 1587 C C . SER A 1 208 ? -32.259 -9.483 49.087 1.00 62.47 208 SER A C 1
ATOM 1589 O O . SER A 1 208 ? -31.460 -10.108 49.786 1.00 62.47 208 SER A O 1
ATOM 1591 N N . GLY A 1 209 ? -31.904 -8.386 48.420 1.00 75.62 209 GLY A N 1
ATOM 1592 C CA . GLY A 1 209 ? -30.591 -7.748 48.546 1.00 75.62 209 GLY A CA 1
ATOM 1593 C C . GLY A 1 209 ? -29.985 -7.340 47.206 1.00 75.62 209 GLY A C 1
ATOM 1594 O O . GLY A 1 209 ? -30.668 -7.294 46.188 1.00 75.62 209 GLY A O 1
ATOM 1595 N N . SER A 1 210 ? -28.686 -7.038 47.212 1.00 82.25 210 SER A N 1
ATOM 1596 C CA . SER A 1 210 ? -27.981 -6.585 46.013 1.00 82.25 210 SER A CA 1
ATOM 1597 C C . SER A 1 210 ? -27.628 -7.730 45.059 1.00 82.25 210 SER A C 1
ATOM 1599 O O . SER A 1 210 ? -27.425 -8.870 45.486 1.00 82.25 210 SER A O 1
ATOM 1601 N N . ALA A 1 211 ? -27.494 -7.416 43.774 1.00 86.81 211 ALA A N 1
ATOM 1602 C CA . ALA A 1 211 ? -26.913 -8.292 42.756 1.00 86.81 211 ALA A CA 1
ATOM 1603 C C . ALA A 1 211 ? -25.763 -7.569 42.043 1.00 86.81 211 ALA A C 1
ATOM 1605 O O . ALA A 1 211 ? -25.706 -6.341 42.040 1.00 86.81 211 ALA A O 1
ATOM 1606 N N . VAL A 1 212 ? -24.834 -8.311 41.447 1.00 90.31 212 VAL A N 1
ATOM 1607 C CA . VAL A 1 212 ? -23.745 -7.746 40.641 1.00 90.31 212 VAL A CA 1
ATOM 1608 C C . VAL A 1 212 ? -23.975 -8.116 39.186 1.00 90.31 212 VAL A C 1
ATOM 1610 O O . VAL A 1 212 ? -23.905 -9.290 38.836 1.00 90.31 212 VAL A O 1
ATOM 1613 N N . LEU A 1 213 ? -24.233 -7.115 38.348 1.00 91.38 213 LEU A N 1
ATOM 1614 C CA . LEU A 1 213 ? -24.197 -7.256 36.896 1.00 91.38 213 LEU A CA 1
ATOM 1615 C C . LEU A 1 213 ? -22.742 -7.205 36.443 1.00 91.38 213 LEU A C 1
ATOM 1617 O O . LEU A 1 213 ? -22.033 -6.255 36.776 1.00 91.38 213 LEU A O 1
ATOM 1621 N N . THR A 1 214 ? -22.316 -8.210 35.690 1.00 94.75 214 THR A N 1
ATOM 1622 C CA . THR A 1 214 ? -21.014 -8.257 35.026 1.00 94.75 214 THR A CA 1
ATOM 1623 C C . THR A 1 214 ? -21.232 -8.209 33.522 1.00 94.75 214 THR A C 1
ATOM 1625 O O . THR A 1 214 ? -21.991 -9.007 32.978 1.00 94.75 214 THR A O 1
ATOM 1628 N N . VAL A 1 215 ? -20.572 -7.264 32.865 1.00 96.56 215 VAL A N 1
ATOM 1629 C CA . VAL A 1 215 ? -20.510 -7.133 31.411 1.00 96.56 215 VAL A CA 1
ATOM 1630 C C . VAL A 1 215 ? -19.207 -7.769 30.953 1.00 96.56 215 VAL A C 1
ATOM 1632 O O . VAL A 1 215 ? -18.134 -7.370 31.409 1.00 96.56 215 VAL A O 1
ATOM 1635 N N . HIS A 1 216 ? -19.306 -8.751 30.067 1.00 95.38 216 HIS A N 1
ATOM 1636 C CA . HIS A 1 216 ? -18.163 -9.313 29.354 1.00 95.38 216 HIS A CA 1
ATOM 1637 C C . HIS A 1 216 ? -18.127 -8.655 27.986 1.00 95.38 216 HIS A C 1
ATOM 1639 O O . HIS A 1 216 ? -19.158 -8.602 27.317 1.00 95.38 216 HIS A O 1
ATOM 1645 N N . ALA A 1 217 ? -16.970 -8.136 27.596 1.00 96.88 217 ALA A N 1
ATOM 1646 C CA . ALA A 1 217 ? -16.798 -7.466 26.321 1.00 96.88 217 ALA A CA 1
ATOM 1647 C C . ALA A 1 217 ? -15.531 -7.967 25.634 1.00 96.88 217 ALA A C 1
ATOM 1649 O O . ALA A 1 217 ? -14.501 -8.134 26.293 1.00 96.88 217 ALA A O 1
ATOM 1650 N N . VAL A 1 218 ? -15.625 -8.207 24.331 1.00 96.50 218 VAL A N 1
ATOM 1651 C CA . VAL A 1 218 ? -14.511 -8.619 23.477 1.00 96.50 218 VAL A CA 1
ATOM 1652 C C . VAL A 1 218 ? -14.519 -7.732 22.247 1.00 96.50 218 VAL A C 1
ATOM 1654 O O . VAL A 1 218 ? -15.562 -7.531 21.639 1.00 96.50 218 VAL A O 1
ATOM 1657 N N . ASP A 1 219 ? -13.355 -7.215 21.888 1.00 97.38 219 ASP A N 1
ATOM 1658 C CA . ASP A 1 219 ? -13.164 -6.419 20.685 1.00 97.38 219 ASP A CA 1
ATOM 1659 C C . ASP A 1 219 ? -12.083 -7.081 19.825 1.00 97.38 219 ASP A C 1
ATOM 1661 O O . ASP A 1 219 ? -11.050 -7.493 20.359 1.00 97.38 219 ASP A O 1
ATOM 1665 N N . GLN A 1 220 ? -12.357 -7.269 18.532 1.00 94.19 220 GLN A N 1
ATOM 1666 C CA . GLN A 1 220 ? -11.441 -7.949 17.603 1.00 94.19 220 GLN A CA 1
ATOM 1667 C C . GLN A 1 220 ? -10.501 -6.975 16.875 1.00 94.19 220 GLN A C 1
ATOM 1669 O O . GLN A 1 220 ? -9.592 -7.427 16.176 1.00 94.19 220 GLN A O 1
ATOM 1674 N N . GLY A 1 221 ? -10.721 -5.666 17.020 1.00 95.12 221 GLY A N 1
ATOM 1675 C CA . GLY A 1 221 ? -9.973 -4.613 16.352 1.00 95.12 221 GLY A CA 1
ATOM 1676 C C . GLY A 1 221 ? -9.082 -3.856 17.330 1.00 95.12 221 GLY A C 1
ATOM 1677 O O . GLY A 1 221 ? -8.088 -4.383 17.838 1.00 95.12 221 GLY A O 1
ATOM 1678 N N . CYS A 1 222 ? -9.413 -2.592 17.567 1.00 96.50 222 CYS A N 1
ATOM 1679 C CA . CYS A 1 222 ? -8.597 -1.654 18.328 1.00 96.50 222 CYS A CA 1
ATOM 1680 C C . CYS A 1 222 ? -8.559 -1.921 19.841 1.00 96.50 222 CYS A C 1
ATOM 1682 O O . CYS A 1 222 ? -7.762 -1.302 20.554 1.00 96.50 222 CYS A O 1
ATOM 1684 N N . GLY A 1 223 ? -9.358 -2.867 20.332 1.00 97.00 223 GLY A N 1
ATOM 1685 C CA . GLY A 1 223 ? -9.434 -3.223 21.739 1.00 97.00 223 GLY A CA 1
ATOM 1686 C C . GLY A 1 223 ? -10.331 -2.275 22.534 1.00 97.00 223 GLY A C 1
ATOM 1687 O O . GLY A 1 223 ? -10.713 -1.197 22.093 1.00 97.00 223 GLY A O 1
ATOM 1688 N N . LEU A 1 224 ? -10.665 -2.666 23.763 1.00 98.06 224 LEU A N 1
ATOM 1689 C CA . LEU A 1 224 ? -11.506 -1.851 24.641 1.00 98.06 224 LEU A CA 1
ATOM 1690 C C . LEU A 1 224 ? -10.806 -0.559 25.090 1.00 98.06 224 LEU A C 1
ATOM 1692 O O . LEU A 1 224 ? -9.610 -0.556 25.386 1.00 98.06 224 LEU A O 1
ATOM 1696 N N . ASP A 1 225 ? -11.572 0.524 25.249 1.00 98.19 225 ASP A N 1
ATOM 1697 C CA . ASP A 1 225 ? -11.062 1.748 25.875 1.00 98.19 225 ASP A CA 1
ATOM 1698 C C . ASP A 1 225 ? -10.640 1.495 27.334 1.00 98.19 225 ASP A C 1
ATOM 1700 O O . ASP A 1 225 ? -11.234 0.687 28.054 1.00 98.19 225 ASP A O 1
ATOM 1704 N N . ALA A 1 226 ? -9.661 2.259 27.830 1.00 97.56 226 ALA A N 1
ATOM 1705 C CA . ALA A 1 226 ? -9.195 2.151 29.216 1.00 97.56 226 ALA A CA 1
ATOM 1706 C C . ALA A 1 226 ? -10.327 2.312 30.259 1.00 97.56 226 ALA A C 1
ATOM 1708 O O . ALA A 1 226 ? -10.265 1.743 31.349 1.00 97.56 226 ALA A O 1
ATOM 1709 N N . LYS A 1 227 ? -11.374 3.078 29.930 1.00 97.81 227 LYS A N 1
ATOM 1710 C CA . LYS A 1 227 ? -12.651 3.183 30.647 1.00 97.81 227 LYS A CA 1
ATOM 1711 C C . LYS A 1 227 ? -13.784 2.803 29.688 1.00 97.81 227 LYS A C 1
ATOM 1713 O O . LYS A 1 227 ? -14.513 3.663 29.196 1.00 97.81 227 LYS A O 1
ATOM 1718 N N . ALA A 1 228 ? -13.928 1.508 29.425 1.00 97.88 228 ALA A N 1
ATOM 1719 C CA . ALA A 1 228 ? -14.858 1.011 28.415 1.00 97.88 228 ALA A CA 1
ATOM 1720 C C . ALA A 1 228 ? -16.335 0.995 28.835 1.00 97.88 228 ALA A C 1
ATOM 1722 O O . ALA A 1 228 ? -17.197 1.091 27.968 1.00 97.88 228 ALA A O 1
ATOM 1723 N N . PHE A 1 229 ? -16.662 0.874 30.126 1.00 98.31 229 PHE A N 1
ATOM 1724 C CA . PHE A 1 229 ? -18.012 0.480 30.553 1.00 98.31 229 PHE A CA 1
ATOM 1725 C C . PHE A 1 229 ? -18.831 1.647 31.103 1.00 98.31 229 PHE A C 1
ATOM 1727 O O . PHE A 1 229 ? -18.406 2.316 32.043 1.00 98.31 229 PHE A O 1
ATOM 1734 N N . SER A 1 230 ? -20.047 1.835 30.595 1.00 97.81 230 SER A N 1
ATOM 1735 C CA . SER A 1 230 ? -21.050 2.758 31.134 1.00 97.81 230 SER A CA 1
ATOM 1736 C C . SER A 1 230 ? -22.314 2.001 31.535 1.00 97.81 230 SER A C 1
ATOM 1738 O O . SER A 1 230 ? -22.746 1.097 30.829 1.00 97.81 230 SER A O 1
ATOM 1740 N N . PHE A 1 231 ? -22.926 2.399 32.654 1.00 95.81 231 PHE A N 1
ATOM 1741 C CA . PHE A 1 231 ? -24.195 1.851 33.167 1.00 95.81 231 PHE A CA 1
ATOM 1742 C C . PHE A 1 231 ? -25.294 2.921 33.273 1.00 95.81 231 PHE A C 1
ATOM 1744 O O . PHE A 1 231 ? -26.309 2.723 33.940 1.00 95.81 231 PHE A O 1
ATOM 1751 N N . ASP A 1 232 ? -25.061 4.086 32.670 1.00 94.12 232 ASP A N 1
ATOM 1752 C CA . ASP A 1 232 ? -25.925 5.264 32.721 1.00 94.12 232 ASP A CA 1
ATOM 1753 C C . ASP A 1 232 ? -26.102 5.898 31.331 1.00 94.12 232 ASP A C 1
ATOM 1755 O O . ASP A 1 232 ? -26.282 7.111 31.204 1.00 94.12 232 ASP A O 1
ATOM 1759 N N . ASN A 1 233 ? -26.093 5.054 30.290 1.00 94.06 233 ASN A N 1
ATOM 1760 C CA . ASN A 1 233 ? -26.262 5.449 28.890 1.00 94.06 233 ASN A CA 1
ATOM 1761 C C . ASN A 1 233 ? -25.214 6.472 28.411 1.00 94.06 233 ASN A C 1
ATOM 1763 O O . ASN A 1 233 ? -25.551 7.464 27.764 1.00 94.06 233 ASN A O 1
ATOM 1767 N N . GLY A 1 234 ? -23.948 6.246 28.763 1.00 95.31 234 GLY A N 1
ATOM 1768 C CA . GLY A 1 234 ? -22.809 7.038 28.300 1.00 95.31 234 GLY A CA 1
ATOM 1769 C C . GLY A 1 234 ? -22.575 8.340 29.058 1.00 95.31 234 GLY A C 1
ATOM 1770 O O . GLY A 1 234 ? -21.734 9.128 28.634 1.00 95.31 234 GLY A O 1
ATOM 1771 N N . ARG A 1 235 ? -23.282 8.590 30.170 1.00 95.19 235 ARG A N 1
ATOM 1772 C CA . ARG A 1 235 ? -23.027 9.786 30.992 1.00 95.19 235 ARG A CA 1
ATOM 1773 C C . ARG A 1 235 ? -21.703 9.664 31.739 1.00 95.19 235 ARG A C 1
ATOM 1775 O O . ARG A 1 235 ? -20.971 10.645 31.839 1.00 95.19 235 ARG A O 1
ATOM 1782 N N . THR A 1 236 ? -21.381 8.474 32.239 1.00 97.12 236 THR A N 1
ATOM 1783 C CA . THR A 1 236 ? -20.102 8.165 32.879 1.00 97.12 236 THR A CA 1
ATOM 1784 C C . THR A 1 236 ? -19.550 6.822 32.409 1.00 97.12 236 THR A C 1
ATOM 1786 O O . THR A 1 236 ? -20.300 5.907 32.065 1.00 97.12 236 THR A O 1
ATOM 1789 N N . PHE A 1 237 ? -18.218 6.715 32.398 1.00 98.00 237 PHE A N 1
ATOM 1790 C CA . PHE A 1 237 ? -17.484 5.506 32.029 1.00 98.00 237 PHE A CA 1
ATOM 1791 C C . PHE A 1 237 ? -16.519 5.087 33.141 1.00 98.00 237 PHE A C 1
ATOM 1793 O O . PHE A 1 237 ? -15.846 5.921 33.756 1.00 98.00 237 PHE A O 1
ATOM 1800 N N . GLN A 1 238 ? -16.430 3.782 33.374 1.00 97.88 238 GLN A N 1
ATOM 1801 C CA . GLN A 1 238 ? -15.580 3.155 34.378 1.00 97.88 238 GLN A CA 1
ATOM 1802 C C . GLN A 1 238 ? -14.759 2.008 33.775 1.00 97.88 238 GLN A C 1
ATOM 1804 O O . GLN A 1 238 ? -15.079 1.466 32.721 1.00 97.88 238 GLN A O 1
ATOM 1809 N N . ILE A 1 239 ? -13.683 1.643 34.475 1.00 97.62 239 ILE A N 1
ATOM 1810 C CA . ILE A 1 239 ? -12.774 0.554 34.080 1.00 97.62 239 ILE A CA 1
ATOM 1811 C C . ILE A 1 239 ? -13.443 -0.811 34.287 1.00 97.62 239 ILE A C 1
ATOM 1813 O O . ILE A 1 239 ? -13.295 -1.725 33.488 1.00 97.62 239 ILE A O 1
ATOM 1817 N N . SER A 1 240 ? -14.174 -0.963 35.392 1.00 97.00 240 SER A N 1
ATOM 1818 C CA . SER A 1 240 ? -14.771 -2.241 35.770 1.00 97.00 240 SER A CA 1
ATOM 1819 C C . SER A 1 240 ? -16.042 -2.518 34.971 1.00 97.00 240 SER A C 1
ATOM 1821 O O . SER A 1 240 ? -16.978 -1.721 35.008 1.00 97.00 240 SER A O 1
ATOM 1823 N N . GLY A 1 241 ? -16.143 -3.703 34.370 1.00 96.50 241 GLY A N 1
ATOM 1824 C CA . GLY A 1 241 ? -17.389 -4.219 33.793 1.00 96.50 241 GLY A CA 1
ATOM 1825 C C . GLY A 1 241 ? -18.438 -4.631 34.832 1.00 96.50 241 GLY A C 1
ATOM 1826 O O . GLY A 1 241 ? -19.408 -5.294 34.480 1.00 96.50 241 GLY A O 1
ATOM 1827 N N . ARG A 1 242 ? -18.265 -4.293 36.119 1.00 96.00 242 ARG A N 1
ATOM 1828 C CA . ARG A 1 242 ? -19.180 -4.685 37.202 1.00 96.00 242 ARG A CA 1
ATOM 1829 C C . ARG A 1 242 ? -19.998 -3.513 37.737 1.00 96.00 242 ARG A C 1
ATOM 1831 O O . ARG A 1 242 ? -19.447 -2.467 38.081 1.00 96.00 242 ARG A O 1
ATOM 1838 N N . LYS A 1 243 ? -21.300 -3.738 37.923 1.00 93.56 243 LYS A N 1
ATOM 1839 C CA . LYS A 1 243 ? -22.233 -2.810 38.573 1.00 93.56 243 LYS A CA 1
ATOM 1840 C C . LYS A 1 243 ? -23.008 -3.512 39.681 1.00 93.56 243 LYS A C 1
ATOM 1842 O O . LYS A 1 243 ? -23.688 -4.505 39.441 1.00 93.56 243 LYS A O 1
ATOM 1847 N N . VAL A 1 244 ? -22.939 -2.964 40.894 1.00 91.50 244 VAL A N 1
ATOM 1848 C CA . VAL A 1 244 ? -23.815 -3.383 41.995 1.00 91.50 244 VAL A CA 1
ATOM 1849 C C . VAL A 1 244 ? -25.200 -2.776 41.778 1.00 91.50 244 VAL A C 1
ATOM 1851 O O . VAL A 1 244 ? -25.339 -1.561 41.631 1.00 91.50 244 VAL A O 1
ATOM 1854 N N . ILE A 1 245 ? -26.209 -3.636 41.766 1.00 87.31 245 ILE A N 1
ATOM 1855 C CA . ILE A 1 245 ? -27.628 -3.316 41.656 1.00 87.31 245 ILE A CA 1
ATOM 1856 C C . ILE A 1 245 ? -28.229 -3.456 43.050 1.00 87.31 245 ILE A C 1
ATOM 1858 O O . ILE A 1 245 ? -28.160 -4.533 43.641 1.00 87.31 245 ILE A O 1
ATOM 1862 N N . GLN A 1 246 ? -28.786 -2.372 43.583 1.00 85.25 246 GLN A N 1
ATOM 1863 C CA . GLN A 1 246 ? -29.442 -2.357 44.898 1.00 85.25 246 GLN A CA 1
ATOM 1864 C C . GLN A 1 246 ? -30.965 -2.295 44.786 1.00 85.25 246 GLN A C 1
ATOM 1866 O O . GLN A 1 246 ? -31.661 -2.795 45.664 1.00 85.25 246 GLN A O 1
ATOM 1871 N N . GLU A 1 247 ? -31.471 -1.736 43.689 1.00 79.62 247 GLU A N 1
ATOM 1872 C CA . GLU A 1 247 ? -32.895 -1.574 43.433 1.00 79.62 247 GLU A CA 1
ATOM 1873 C C . GLU A 1 247 ? -33.245 -2.089 42.032 1.00 79.62 247 GLU A C 1
ATOM 1875 O O . GLU A 1 247 ? -32.412 -2.013 41.120 1.00 79.62 247 GLU A O 1
ATOM 1880 N N . PRO A 1 248 ? -34.462 -2.623 41.835 1.00 77.06 248 PRO A N 1
ATOM 1881 C CA . PRO A 1 248 ? -34.953 -2.968 40.512 1.00 77.06 248 PRO A CA 1
ATOM 1882 C C . PRO A 1 248 ? -35.015 -1.746 39.591 1.00 77.06 248 PRO A C 1
ATOM 1884 O O . PRO A 1 248 ? -35.345 -0.644 40.019 1.00 77.06 248 PRO A O 1
ATOM 1887 N N . GLY A 1 249 ? -34.758 -1.953 38.306 1.00 81.62 249 GLY A N 1
ATOM 1888 C CA . GLY A 1 249 ? -34.707 -0.879 37.326 1.00 81.62 249 GLY A CA 1
ATOM 1889 C C . GLY A 1 249 ? -34.090 -1.323 36.008 1.00 81.62 249 GLY A C 1
ATOM 1890 O O . GLY A 1 249 ? -33.541 -2.421 35.886 1.00 81.62 249 GLY A O 1
ATOM 1891 N N . GLU A 1 250 ? -34.204 -0.456 35.009 1.00 86.75 250 GLU A N 1
ATOM 1892 C CA . GLU A 1 250 ? -33.487 -0.598 33.746 1.00 86.75 250 GLU A CA 1
ATOM 1893 C C . GLU A 1 250 ? -32.093 0.021 33.871 1.00 86.75 250 GLU A C 1
ATOM 1895 O O . GLU A 1 250 ? -31.936 1.149 34.337 1.00 86.75 250 GLU A O 1
ATOM 1900 N N . ILE A 1 251 ? -31.083 -0.722 33.432 1.00 89.44 251 ILE A N 1
ATOM 1901 C CA . ILE A 1 251 ? -29.694 -0.290 33.361 1.00 89.44 251 ILE A CA 1
ATOM 1902 C C . ILE A 1 251 ? -29.295 -0.318 31.893 1.00 89.44 251 ILE A C 1
ATOM 1904 O O . ILE A 1 251 ? -29.213 -1.387 31.290 1.00 89.44 251 ILE A O 1
ATOM 1908 N N . LYS A 1 252 ? -29.050 0.860 31.322 1.00 92.62 252 LYS A N 1
ATOM 1909 C CA . LYS A 1 252 ? -28.554 1.004 29.951 1.00 92.62 252 LYS A CA 1
ATOM 1910 C C . LYS A 1 252 ? -27.041 0.893 29.960 1.00 92.62 252 LYS A C 1
ATOM 1912 O O . LYS A 1 252 ? -26.368 1.711 30.591 1.00 92.62 252 LYS A O 1
ATOM 1917 N N . VAL A 1 253 ? -26.535 -0.121 29.274 1.00 95.62 253 VAL A N 1
ATOM 1918 C CA . VAL A 1 253 ? -25.113 -0.417 29.192 1.00 95.62 253 VAL A CA 1
ATOM 1919 C C . VAL A 1 253 ? -24.581 0.054 27.849 1.00 95.62 253 VAL A C 1
ATOM 1921 O O . VAL A 1 253 ? -25.118 -0.326 26.810 1.00 95.62 253 VAL A O 1
ATOM 1924 N N . LEU A 1 254 ? -23.514 0.850 27.884 1.00 97.50 254 LEU A N 1
ATOM 1925 C CA . LEU A 1 254 ? -22.672 1.092 26.716 1.00 97.50 254 LEU A CA 1
ATOM 1926 C C . LEU A 1 254 ? -21.283 0.533 26.984 1.00 97.50 254 LEU A C 1
ATOM 1928 O O . LEU A 1 254 ? -20.744 0.712 28.080 1.00 97.50 254 LEU A O 1
ATOM 1932 N N . VAL A 1 255 ? -20.705 -0.103 25.973 1.00 98.12 255 VAL A N 1
ATOM 1933 C CA . VAL A 1 255 ? -19.290 -0.472 25.969 1.00 98.12 255 VAL A CA 1
ATOM 1934 C C . VAL A 1 255 ? -18.632 0.167 24.764 1.00 98.12 255 VAL A C 1
ATOM 1936 O O . VAL A 1 255 ? -19.191 0.103 23.671 1.00 98.12 255 VAL A O 1
ATOM 1939 N N . ARG A 1 256 ? -17.481 0.807 24.975 1.00 97.50 256 ARG A N 1
ATOM 1940 C CA . ARG A 1 256 ? -16.712 1.454 23.911 1.00 97.50 256 ARG A CA 1
ATOM 1941 C C . ARG A 1 256 ? -15.343 0.817 23.712 1.00 97.50 256 ARG A C 1
ATOM 1943 O O . ARG A 1 256 ? -14.694 0.427 24.689 1.00 97.50 256 ARG A O 1
ATOM 1950 N N . ASP A 1 257 ? -14.918 0.764 22.462 1.00 98.12 257 ASP A N 1
ATOM 1951 C CA . ASP A 1 257 ? -13.542 0.455 22.086 1.00 98.12 257 ASP A CA 1
ATOM 1952 C C . ASP A 1 257 ? -12.636 1.701 22.160 1.00 98.12 257 ASP A C 1
ATOM 1954 O O . ASP A 1 257 ? -13.090 2.807 22.485 1.00 98.12 257 ASP A O 1
ATOM 1958 N N . ALA A 1 258 ? -11.351 1.525 21.853 1.00 97.38 258 ALA A N 1
ATOM 1959 C CA . ALA A 1 258 ? -10.343 2.581 21.858 1.00 97.38 258 ALA A CA 1
ATOM 1960 C C . ALA A 1 258 ? -10.559 3.660 20.774 1.00 97.38 258 ALA A C 1
ATOM 1962 O O . ALA A 1 258 ? -10.017 4.761 20.897 1.00 97.38 258 ALA A O 1
ATOM 1963 N N . LEU A 1 259 ? -11.361 3.382 19.740 1.00 96.94 259 LEU A N 1
ATOM 1964 C CA . LEU A 1 259 ? -11.718 4.311 18.661 1.00 96.94 259 LEU A CA 1
ATOM 1965 C C . LEU A 1 259 ? -13.112 4.940 18.834 1.00 96.94 259 LEU A C 1
ATOM 1967 O O . LEU A 1 259 ? -13.574 5.718 17.986 1.00 96.94 259 LEU A O 1
ATOM 1971 N N . GLY A 1 260 ? -13.795 4.645 19.940 1.00 95.12 260 GLY A N 1
ATOM 1972 C CA . GLY A 1 260 ? -15.134 5.133 20.239 1.00 95.12 260 GLY A CA 1
ATOM 1973 C C . GLY A 1 260 ? -16.231 4.525 19.358 1.00 95.12 260 GLY A C 1
ATOM 1974 O O . GLY A 1 260 ? -17.191 5.228 19.032 1.00 95.12 260 GLY A O 1
ATOM 1975 N N . ASN A 1 261 ? -16.100 3.276 18.914 1.00 96.25 261 ASN A N 1
ATOM 1976 C CA . ASN A 1 261 ? -17.227 2.468 18.446 1.00 96.25 261 ASN A CA 1
ATOM 1977 C C . ASN A 1 261 ? -17.984 1.927 19.671 1.00 96.25 261 ASN A C 1
ATOM 1979 O O . ASN A 1 261 ? -17.383 1.586 20.691 1.00 96.25 261 ASN A O 1
ATOM 1983 N N . PHE A 1 262 ? -19.321 1.914 19.610 1.00 96.75 262 PHE A N 1
ATOM 1984 C CA . PHE A 1 262 ? -20.172 1.654 20.777 1.00 96.75 262 PHE A CA 1
ATOM 1985 C C . PHE A 1 262 ? -21.072 0.444 20.590 1.00 96.75 262 PHE A C 1
ATOM 1987 O O . PHE A 1 262 ? -21.930 0.425 19.705 1.00 96.75 262 PHE A O 1
ATOM 1994 N N . SER A 1 263 ? -20.986 -0.481 21.537 1.00 96.56 263 SER A N 1
ATOM 1995 C CA . SER A 1 263 ? -22.000 -1.505 21.727 1.00 96.56 263 SER A CA 1
ATOM 1996 C C . SER A 1 263 ? -23.047 -1.078 22.735 1.00 96.56 263 SER A C 1
ATOM 1998 O O . SER A 1 263 ? -22.745 -0.464 23.761 1.00 96.56 263 SER A O 1
ATOM 2000 N N . HIS A 1 264 ? -24.293 -1.427 22.431 1.00 94.06 264 HIS A N 1
ATOM 2001 C CA . HIS A 1 264 ? -25.464 -1.052 23.208 1.00 94.06 264 HIS A CA 1
ATOM 2002 C C . HIS A 1 264 ? -26.120 -2.301 23.784 1.00 94.06 264 HIS A C 1
ATOM 2004 O O . HIS A 1 264 ? -26.393 -3.262 23.070 1.00 94.06 264 HIS A O 1
ATOM 2010 N N . GLY A 1 265 ? -26.439 -2.263 25.072 1.00 87.06 265 GLY A N 1
ATOM 2011 C CA . GLY A 1 265 ? -27.250 -3.283 25.716 1.00 87.06 265 GLY A CA 1
ATOM 2012 C C . GLY A 1 265 ? -28.095 -2.691 26.833 1.00 87.06 265 GLY A C 1
ATOM 2013 O O . GLY A 1 265 ? -27.899 -1.556 27.268 1.00 87.06 265 GLY A O 1
ATOM 2014 N N . TYR A 1 266 ? -29.058 -3.460 27.318 1.00 83.19 266 TYR A N 1
ATOM 2015 C CA . TYR A 1 266 ? -29.819 -3.087 28.500 1.00 83.19 266 TYR A CA 1
ATOM 2016 C C . TYR A 1 266 ? -30.039 -4.307 29.380 1.00 83.19 266 TYR A C 1
ATOM 2018 O O . TYR A 1 266 ? -30.243 -5.422 28.904 1.00 83.19 266 TYR A O 1
ATOM 2026 N N . TYR A 1 267 ? -30.016 -4.076 30.685 1.00 80.25 267 TYR A N 1
ATOM 2027 C CA . TYR A 1 267 ? -30.390 -5.058 31.683 1.00 80.25 267 TYR A CA 1
ATOM 2028 C C . TYR A 1 267 ? -31.615 -4.553 32.437 1.00 80.25 267 TYR A C 1
ATOM 2030 O O . TYR A 1 267 ? -31.650 -3.400 32.866 1.00 80.25 267 TYR A O 1
ATOM 2038 N N . ARG A 1 268 ? -32.624 -5.406 32.620 1.00 76.62 268 ARG A N 1
ATOM 2039 C CA . ARG A 1 268 ? -33.847 -5.054 33.348 1.00 76.62 268 ARG A CA 1
ATOM 2040 C C . ARG A 1 268 ? -33.964 -5.897 34.612 1.00 76.62 268 ARG A C 1
ATOM 2042 O O . ARG A 1 268 ? -34.332 -7.066 34.549 1.00 76.62 268 ARG A O 1
ATOM 2049 N N . ALA A 1 269 ? -33.709 -5.286 35.765 1.00 67.44 269 ALA A N 1
ATOM 2050 C CA . ALA A 1 269 ? -34.031 -5.877 37.058 1.00 67.44 269 ALA A CA 1
ATOM 2051 C C . ALA A 1 269 ? -35.524 -5.660 37.358 1.00 67.44 269 ALA A C 1
ATOM 2053 O O . ALA A 1 269 ? -35.995 -4.524 37.404 1.00 67.44 269 ALA A O 1
ATOM 2054 N N . VAL A 1 270 ? -36.281 -6.739 37.556 1.00 58.66 270 VAL A N 1
ATOM 2055 C CA . VAL A 1 270 ? -37.716 -6.687 37.887 1.00 58.66 270 VAL A CA 1
ATOM 2056 C C . VAL A 1 270 ? -37.885 -6.802 39.409 1.00 58.66 270 VAL A C 1
ATOM 2058 O O . VAL A 1 270 ? -37.219 -7.631 40.020 1.00 58.66 270 VAL A O 1
ATOM 2061 N N . PRO A 1 271 ? -38.739 -6.001 40.071 1.00 56.00 271 PRO A N 1
ATOM 2062 C CA . PRO A 1 271 ? -38.996 -6.191 41.495 1.00 56.00 271 PRO A CA 1
ATOM 2063 C C . PRO A 1 271 ? -39.615 -7.565 41.771 1.00 56.00 271 PRO A C 1
ATOM 2065 O O . PRO A 1 271 ? -40.599 -7.935 41.127 1.00 56.00 271 PRO A O 1
ATOM 2068 N N . LEU A 1 272 ? -39.135 -8.264 42.805 1.00 47.22 272 LEU A N 1
ATOM 2069 C CA . LEU A 1 272 ? -39.969 -9.238 43.507 1.00 47.22 272 LEU A CA 1
ATOM 2070 C C . LEU A 1 272 ? -41.097 -8.445 44.173 1.00 47.22 272 LEU A C 1
ATOM 2072 O O . LEU A 1 272 ? -40.902 -7.826 45.221 1.00 47.22 272 LEU A O 1
ATOM 2076 N N . ARG A 1 273 ? -42.286 -8.422 43.562 1.00 44.53 273 ARG A N 1
ATOM 2077 C CA . ARG A 1 273 ? -43.484 -8.031 44.306 1.00 44.53 273 ARG A CA 1
ATOM 2078 C C . ARG A 1 273 ? -43.649 -9.055 45.422 1.00 44.53 273 ARG A C 1
ATOM 2080 O O . ARG A 1 273 ? -43.898 -10.224 45.155 1.00 44.53 273 ARG A O 1
ATOM 2087 N N . LYS A 1 274 ? -43.431 -8.580 46.648 1.00 36.28 274 LYS A N 1
ATOM 2088 C CA . LYS A 1 274 ? -43.903 -9.119 47.924 1.00 36.28 274 LYS A CA 1
ATOM 2089 C C . LYS A 1 274 ? -45.043 -10.126 47.693 1.00 36.28 274 LYS A C 1
ATOM 2091 O O . LYS A 1 274 ? -46.154 -9.726 47.358 1.00 36.28 274 LYS A O 1
ATOM 2096 N N . LEU A 1 275 ? -44.756 -11.420 47.827 1.00 36.28 275 LEU A N 1
ATOM 2097 C CA . LEU A 1 275 ? -45.802 -12.418 48.032 1.00 36.28 275 LEU A CA 1
ATOM 2098 C C . LEU A 1 275 ? -46.330 -12.163 49.443 1.00 36.28 275 LEU A C 1
ATOM 2100 O O . LEU A 1 275 ? -45.781 -12.661 50.424 1.00 36.28 275 LEU A O 1
ATOM 2104 N N . GLU A 1 276 ? -47.336 -11.300 49.557 1.00 39.62 276 GLU A N 1
ATOM 2105 C CA . GLU A 1 276 ? -48.172 -11.295 50.748 1.00 39.62 276 GLU A CA 1
ATOM 2106 C C . GLU A 1 276 ? -48.993 -12.581 50.714 1.00 39.62 276 GLU A C 1
ATOM 2108 O O . GLU A 1 276 ? -49.799 -12.813 49.815 1.00 39.62 276 GLU A O 1
ATOM 2113 N N . TRP A 1 277 ? -48.712 -13.459 51.670 1.00 34.50 277 TRP A N 1
ATOM 2114 C CA . TRP A 1 277 ? -49.526 -14.627 51.944 1.00 34.50 277 TRP A CA 1
ATOM 2115 C C . TRP A 1 277 ? -50.857 -14.140 52.524 1.00 34.50 277 TRP A C 1
ATOM 2117 O O . TRP A 1 277 ? -50.914 -13.740 53.686 1.00 34.50 277 TRP A O 1
ATOM 2127 N N . THR A 1 278 ? -51.927 -14.148 51.732 1.00 46.84 278 THR A N 1
ATOM 2128 C CA . THR A 1 278 ? -53.280 -14.157 52.291 1.00 46.84 278 THR A CA 1
ATOM 2129 C C . THR A 1 278 ? -53.649 -15.605 52.590 1.00 46.84 278 THR A C 1
ATOM 2131 O O . THR A 1 278 ? -53.624 -16.472 51.714 1.00 46.84 278 THR A O 1
ATOM 2134 N N . ARG A 1 279 ? -53.943 -15.882 53.864 1.00 33.84 279 ARG A N 1
ATOM 2135 C CA . ARG A 1 279 ? -54.524 -17.156 54.296 1.00 33.84 279 ARG A CA 1
ATOM 2136 C C . ARG A 1 279 ? -55.845 -17.362 53.541 1.00 33.84 279 ARG A C 1
ATOM 2138 O O . ARG A 1 279 ? -56.588 -16.389 53.428 1.00 33.84 279 ARG A O 1
ATOM 2145 N N . PRO A 1 280 ? -56.158 -18.571 53.051 1.00 45.31 280 PRO A N 1
ATOM 2146 C CA . PRO A 1 280 ? -57.486 -18.839 52.520 1.00 45.31 280 PRO A CA 1
ATOM 2147 C C . PRO A 1 280 ? -58.507 -18.731 53.657 1.00 45.31 280 PRO A C 1
ATOM 2149 O O . PRO A 1 280 ? -58.274 -19.297 54.731 1.00 45.31 280 PRO A O 1
ATOM 2152 N N . GLU A 1 281 ? -59.602 -18.016 53.412 1.00 55.53 281 GLU A N 1
ATOM 2153 C CA . GLU A 1 281 ? -60.895 -18.348 54.021 1.00 55.53 281 GLU A CA 1
ATOM 2154 C C . GLU A 1 281 ? -61.569 -19.442 53.187 1.00 55.53 281 GLU A C 1
ATOM 2156 O O . GLU A 1 281 ? -61.453 -19.382 51.938 1.00 55.53 281 GLU A O 1
#